Protein AF-A0A0D2NUT6-F1 (afdb_monomer_lite)

InterPro domains:
  IPR027417 P-loop containing nucleoside triphosphate hydrolase [G3DSA:3.40.50.300] (73-251)
  IPR027417 P-loop containing nucleoside triphosphate hydrolase [SSF52540] (68-244)
  IPR056884 Nephrocystin 3-like, N-terminal [PF24883] (89-237)

Organism: Hypholoma sublateritium (strain FD-334 SS-4) (NCBI:txid945553)

Structure (mmCIF, N/CA/C/O backbone):
data_AF-A0A0D2NUT6-F1
#
_entry.id   AF-A0A0D2NUT6-F1
#
loop_
_atom_site.group_PDB
_atom_site.id
_atom_site.type_symbol
_atom_site.label_atom_id
_atom_site.label_alt_id
_atom_site.label_comp_id
_atom_site.label_asym_id
_atom_site.label_entity_id
_atom_site.label_seq_id
_atom_site.pdbx_PDB_ins_code
_atom_site.Cartn_x
_atom_site.Cartn_y
_atom_site.Cartn_z
_atom_site.occupancy
_atom_site.B_iso_or_equiv
_atom_site.auth_seq_id
_atom_site.auth_comp_id
_atom_site.auth_asym_id
_atom_site.auth_atom_id
_atom_site.pdbx_PDB_model_num
ATOM 1 N N . MET A 1 1 ? 35.331 57.454 37.671 1.00 41.12 1 MET A N 1
ATOM 2 C CA . MET A 1 1 ? 34.189 58.258 38.162 1.00 41.12 1 MET A CA 1
ATOM 3 C C . MET A 1 1 ? 34.026 59.371 37.134 1.00 41.12 1 MET A C 1
ATOM 5 O O . MET A 1 1 ? 35.017 60.030 36.880 1.00 41.12 1 MET A O 1
ATOM 9 N N . THR A 1 2 ? 32.947 59.522 36.364 1.00 31.20 2 THR A N 1
ATOM 10 C CA . THR A 1 2 ? 31.541 59.622 36.781 1.00 31.20 2 THR A CA 1
ATOM 11 C C . THR A 1 2 ? 30.629 59.519 35.536 1.00 31.20 2 THR A C 1
ATOM 13 O O . THR A 1 2 ? 30.935 60.092 34.499 1.00 31.20 2 THR A O 1
ATOM 16 N N . THR A 1 3 ? 29.578 58.708 35.682 1.00 30.30 3 THR A N 1
ATOM 17 C CA . THR A 1 3 ? 28.243 58.602 35.038 1.00 30.30 3 THR A CA 1
ATOM 18 C C . THR A 1 3 ? 27.862 59.255 33.692 1.00 30.30 3 THR A C 1
ATOM 20 O O . THR A 1 3 ? 28.047 60.441 33.448 1.00 30.30 3 THR A O 1
ATOM 23 N N . ILE A 1 4 ? 27.127 58.432 32.927 1.00 33.81 4 ILE A N 1
ATOM 24 C CA . ILE A 1 4 ? 26.212 58.689 31.795 1.00 33.81 4 ILE A CA 1
ATOM 25 C C . ILE A 1 4 ? 25.047 59.625 32.188 1.00 33.81 4 ILE A C 1
ATOM 27 O O . ILE A 1 4 ? 24.610 59.584 33.340 1.00 33.81 4 ILE A O 1
ATOM 31 N N . PRO A 1 5 ? 24.419 60.305 31.208 1.00 35.66 5 PRO A N 1
ATOM 32 C CA . PRO A 1 5 ? 22.962 60.413 31.192 1.00 35.66 5 PRO A CA 1
ATOM 33 C C . PRO A 1 5 ? 22.323 59.919 29.880 1.00 35.66 5 PRO A C 1
ATOM 35 O O . PRO A 1 5 ? 22.802 60.160 28.774 1.00 35.66 5 PRO A O 1
ATOM 38 N N . PHE A 1 6 ? 21.206 59.214 30.058 1.00 28.30 6 PHE A N 1
ATOM 39 C CA . PHE A 1 6 ? 20.230 58.819 29.044 1.00 28.30 6 PHE A CA 1
ATOM 40 C C . PHE A 1 6 ? 19.445 60.044 28.551 1.00 28.30 6 PHE A C 1
ATOM 42 O O . PHE A 1 6 ? 19.046 60.882 29.359 1.00 28.30 6 PHE A O 1
ATOM 49 N N . SER A 1 7 ? 19.116 60.096 27.258 1.00 32.72 7 SER A N 1
ATOM 50 C CA . SER A 1 7 ? 17.954 60.855 26.782 1.00 32.72 7 SER A CA 1
ATOM 51 C C . SER A 1 7 ? 17.249 60.100 25.654 1.00 32.72 7 SER A C 1
ATOM 53 O O . SER A 1 7 ? 17.865 59.614 24.708 1.00 32.72 7 SER A O 1
ATOM 55 N N . SER A 1 8 ? 15.942 59.939 25.828 1.00 30.27 8 SER A N 1
ATOM 56 C CA . SER A 1 8 ? 14.991 59.302 24.924 1.00 30.27 8 SER A CA 1
ATOM 57 C C . SER A 1 8 ? 14.499 60.293 23.872 1.00 30.27 8 SER A C 1
ATOM 59 O O . SER A 1 8 ? 14.096 61.399 24.230 1.00 30.27 8 SER A O 1
ATOM 61 N N . SER A 1 9 ? 14.419 59.883 22.606 1.00 30.34 9 SER A N 1
ATOM 62 C CA . SER A 1 9 ? 13.612 60.595 21.609 1.00 30.34 9 SER A CA 1
ATOM 63 C C . SER A 1 9 ? 12.845 59.617 20.715 1.00 30.34 9 SER A C 1
ATOM 65 O O . SER A 1 9 ? 13.398 58.823 19.961 1.00 30.34 9 SER A O 1
ATOM 67 N N . THR A 1 10 ? 11.526 59.670 20.863 1.00 29.06 10 THR A N 1
ATOM 68 C CA . THR A 1 10 ? 10.497 59.134 19.970 1.00 29.06 10 THR A CA 1
ATOM 69 C C . THR A 1 10 ? 10.541 59.845 18.621 1.00 29.06 10 THR A C 1
ATOM 71 O O . THR A 1 10 ? 10.519 61.073 18.584 1.00 29.06 10 THR A O 1
ATOM 74 N N . SER A 1 11 ? 10.523 59.093 17.519 1.00 31.11 11 SER A N 1
ATOM 75 C CA . SER A 1 11 ? 10.265 59.632 16.178 1.00 31.11 11 SER A CA 1
ATOM 76 C C . SER A 1 11 ? 9.058 58.929 15.563 1.00 31.11 11 SER A C 1
ATOM 78 O O . SER A 1 11 ? 9.051 57.716 15.370 1.00 31.11 11 SER A O 1
ATOM 80 N N . GLN A 1 12 ? 8.020 59.726 15.314 1.00 29.25 12 GLN A N 1
ATOM 81 C CA . GLN A 1 12 ? 6.807 59.379 14.582 1.00 29.25 12 GLN A CA 1
ATOM 82 C C . GLN A 1 12 ? 7.152 59.138 13.103 1.00 29.25 12 GLN A C 1
ATOM 84 O O . GLN A 1 12 ? 7.823 59.968 12.493 1.00 29.25 12 GLN A O 1
ATOM 89 N N . MET A 1 13 ? 6.673 58.042 12.509 1.00 30.92 13 MET A N 1
ATOM 90 C CA . MET A 1 13 ? 6.704 57.856 11.054 1.00 30.92 13 MET A CA 1
ATOM 91 C C . MET A 1 13 ? 5.383 58.326 10.439 1.00 30.92 13 MET A C 1
ATOM 93 O O . MET A 1 13 ? 4.316 57.794 10.739 1.00 30.92 13 MET A O 1
ATOM 97 N N . GLN A 1 14 ? 5.477 59.336 9.574 1.00 29.80 14 GLN A N 1
ATOM 98 C CA . GLN A 1 14 ? 4.411 59.805 8.691 1.00 29.80 14 GLN A CA 1
ATOM 99 C C . GLN A 1 14 ? 4.140 58.773 7.585 1.00 29.80 14 GLN A C 1
ATOM 101 O O . GLN A 1 14 ? 5.057 58.351 6.883 1.00 29.80 14 GLN A O 1
ATOM 106 N N . HIS A 1 15 ? 2.870 58.409 7.396 1.00 30.16 15 HIS A N 1
ATOM 107 C CA . HIS A 1 15 ? 2.399 57.665 6.229 1.00 30.16 15 HIS A CA 1
ATOM 108 C C . HIS A 1 15 ? 2.238 58.615 5.034 1.00 30.16 15 HIS A C 1
ATOM 110 O O . HIS A 1 15 ? 1.296 59.405 4.985 1.00 30.16 15 HIS A O 1
ATOM 116 N N . THR A 1 16 ? 3.123 58.518 4.044 1.00 32.91 16 THR A N 1
ATOM 117 C CA . THR A 1 16 ? 2.885 59.038 2.692 1.00 32.91 16 THR A CA 1
ATOM 118 C C . THR A 1 16 ? 2.197 57.962 1.855 1.00 32.91 16 THR A C 1
ATOM 120 O O . THR A 1 16 ? 2.720 56.868 1.653 1.00 32.91 16 THR A O 1
ATOM 123 N N . GLY A 1 17 ? 0.978 58.265 1.405 1.00 32.41 17 GLY A N 1
ATOM 124 C CA . GLY A 1 17 ? 0.176 57.395 0.552 1.00 32.41 17 GLY A CA 1
ATOM 125 C C . GLY A 1 17 ? 0.771 57.269 -0.849 1.00 32.41 17 GLY A C 1
ATOM 126 O O . GLY A 1 17 ? 0.907 58.259 -1.563 1.00 32.41 17 GLY A O 1
ATOM 127 N N . GLY A 1 18 ? 1.088 56.036 -1.243 1.00 29.12 18 GLY A N 1
ATOM 128 C CA . GLY A 1 18 ? 1.339 55.645 -2.625 1.00 29.12 18 GLY A CA 1
ATOM 129 C C . GLY A 1 18 ? 0.238 54.695 -3.087 1.00 29.12 18 GLY A C 1
ATOM 130 O O . GLY A 1 18 ? -0.006 53.672 -2.452 1.00 29.12 18 GLY A O 1
ATOM 131 N N . VAL A 1 19 ? -0.445 55.040 -4.177 1.00 32.78 19 VAL A N 1
ATOM 132 C CA . VAL A 1 19 ? -1.431 54.174 -4.835 1.00 32.78 19 VAL A CA 1
ATOM 133 C C . VAL A 1 19 ? -0.669 53.159 -5.687 1.00 32.78 19 VAL A C 1
ATOM 135 O O . VAL A 1 19 ? -0.015 53.539 -6.656 1.00 32.78 19 VAL A O 1
ATOM 138 N N . PHE A 1 20 ? -0.737 51.875 -5.331 1.00 31.91 20 PHE A N 1
ATOM 139 C CA . PHE A 1 20 ? -0.175 50.790 -6.136 1.00 31.91 20 PHE A CA 1
ATOM 140 C C . PHE A 1 20 ? -1.267 50.240 -7.063 1.00 31.91 20 PHE A C 1
ATOM 142 O O . PHE A 1 20 ? -2.266 49.692 -6.600 1.00 31.91 20 PHE A O 1
ATOM 149 N N . GLN A 1 21 ? -1.103 50.421 -8.375 1.00 30.42 21 GLN A N 1
ATOM 150 C CA . GLN A 1 21 ? -1.972 49.801 -9.375 1.00 30.42 21 GLN A CA 1
ATOM 151 C C . GLN A 1 21 ? -1.651 48.306 -9.475 1.00 30.42 21 GLN A C 1
ATOM 153 O O . GLN A 1 21 ? -0.540 47.920 -9.831 1.00 30.42 21 GLN A O 1
ATOM 158 N N . VAL A 1 22 ? -2.638 47.465 -9.169 1.00 36.19 22 VAL A N 1
ATOM 159 C CA . VAL A 1 22 ? -2.571 46.010 -9.345 1.00 36.19 22 VAL A CA 1
ATOM 160 C C . VAL A 1 22 ? -3.034 45.684 -10.768 1.00 36.19 22 VAL A C 1
ATOM 162 O O . VAL A 1 22 ? -4.192 45.910 -11.114 1.00 36.19 22 VAL A O 1
ATOM 165 N N . GLY A 1 23 ? -2.116 45.193 -11.606 1.00 35.34 23 GLY A N 1
ATOM 166 C CA . GLY A 1 23 ? -2.442 44.583 -12.900 1.00 35.34 23 GLY A CA 1
ATOM 167 C C . GLY A 1 23 ? -3.228 43.273 -12.722 1.00 35.34 23 GLY A C 1
ATOM 168 O O . GLY A 1 23 ? -3.223 42.710 -11.628 1.00 35.34 23 GLY A O 1
ATOM 169 N N . PRO A 1 24 ? -3.919 42.775 -13.762 1.00 31.56 24 PRO A N 1
ATOM 170 C CA . PRO A 1 24 ? -4.878 41.685 -13.616 1.00 31.56 24 PRO A CA 1
ATOM 171 C C . PRO A 1 24 ? -4.171 40.393 -13.192 1.00 31.56 24 PRO A C 1
ATOM 173 O O . PRO A 1 24 ? -3.419 39.792 -13.960 1.00 31.56 24 PRO A O 1
ATOM 176 N N . SER A 1 25 ? -4.414 39.971 -11.952 1.00 34.62 25 SER A N 1
ATOM 177 C CA . SER A 1 25 ? -4.004 38.673 -11.437 1.00 34.62 25 SER A CA 1
ATOM 178 C C . SER A 1 25 ? -4.871 37.582 -12.061 1.00 34.62 25 SER A C 1
ATOM 180 O O . SER A 1 25 ? -6.099 37.647 -12.085 1.00 34.62 25 SER A O 1
ATOM 182 N N . SER A 1 26 ? -4.210 36.555 -12.583 1.00 37.09 26 SER A N 1
ATOM 183 C CA . SER A 1 26 ? -4.824 35.292 -12.970 1.00 37.09 26 SER A CA 1
ATOM 184 C C . SER A 1 26 ? -5.641 34.724 -11.805 1.00 37.09 26 SER A C 1
ATOM 186 O O . SER A 1 26 ? -5.084 34.467 -10.737 1.00 37.09 26 SER A O 1
ATOM 188 N N . ASN A 1 27 ? -6.939 34.501 -12.025 1.00 36.31 27 ASN A N 1
ATOM 189 C CA . ASN A 1 27 ? -7.820 33.768 -11.116 1.00 36.31 27 ASN A CA 1
ATOM 190 C C . ASN A 1 27 ? -7.282 32.344 -10.899 1.00 36.31 27 ASN A C 1
ATOM 192 O O . ASN A 1 27 ? -7.584 31.431 -11.666 1.00 36.31 27 ASN A O 1
ATOM 196 N N . GLN A 1 28 ? -6.503 32.146 -9.840 1.00 38.56 28 GLN A N 1
ATOM 197 C CA . GLN A 1 28 ? -6.410 30.852 -9.179 1.00 38.56 28 GLN A CA 1
ATOM 198 C C . GLN A 1 28 ? -7.257 30.922 -7.911 1.00 38.56 28 GLN A C 1
ATOM 200 O O . GLN A 1 28 ? -7.105 31.877 -7.144 1.00 38.56 28 GLN A O 1
ATOM 205 N N . PRO A 1 29 ? -8.165 29.962 -7.674 1.00 34.91 29 PRO A N 1
ATOM 206 C CA . PRO A 1 29 ? -8.926 29.945 -6.442 1.00 34.91 29 PRO A CA 1
ATOM 207 C C . PRO A 1 29 ? -7.958 29.646 -5.297 1.00 34.91 29 PRO A C 1
ATOM 209 O O . PRO A 1 29 ? -7.413 28.549 -5.186 1.00 34.91 29 PRO A O 1
ATOM 212 N N . VAL A 1 30 ? -7.725 30.646 -4.450 1.00 37.69 30 VAL A N 1
ATOM 213 C CA . VAL A 1 30 ? -7.095 30.453 -3.147 1.00 37.69 30 VAL A CA 1
ATOM 214 C C . VAL A 1 30 ? -8.085 29.629 -2.330 1.00 37.69 30 VAL A C 1
ATOM 216 O O . VAL A 1 30 ? -9.124 30.136 -1.912 1.00 37.69 30 VAL A O 1
ATOM 219 N N . HIS A 1 31 ? -7.817 28.333 -2.184 1.00 44.22 31 HIS A N 1
ATOM 220 C CA . HIS A 1 31 ? -8.669 27.444 -1.404 1.00 44.22 31 HIS A CA 1
ATOM 221 C C . HIS A 1 31 ? -8.545 27.853 0.068 1.00 44.22 31 HIS A C 1
ATOM 223 O O . HIS A 1 31 ? -7.521 27.627 0.707 1.00 44.22 31 HIS A O 1
ATOM 229 N N . ASN A 1 32 ? -9.563 28.540 0.577 1.00 36.22 32 ASN A N 1
ATOM 230 C CA . ASN A 1 32 ? -9.598 29.044 1.941 1.00 36.22 32 ASN A CA 1
ATOM 231 C C . ASN A 1 32 ? -9.834 27.854 2.888 1.00 36.22 32 ASN A C 1
ATOM 233 O O . ASN A 1 32 ? -10.871 27.200 2.818 1.00 36.22 32 ASN A O 1
ATOM 237 N N . CYS A 1 33 ? -8.862 27.530 3.741 1.00 44.16 33 CYS A N 1
ATOM 238 C CA . CYS A 1 33 ? -8.828 26.291 4.533 1.00 44.16 33 CYS A CA 1
ATOM 239 C C . CYS A 1 33 ? -9.706 26.308 5.805 1.00 44.16 33 CYS A C 1
ATOM 241 O O . CYS A 1 33 ? -9.428 25.552 6.732 1.00 44.16 33 CYS A O 1
ATOM 243 N N . TYR A 1 34 ? -10.715 27.179 5.895 1.00 43.50 34 TYR A N 1
ATOM 244 C CA . TYR A 1 34 ? -11.447 27.426 7.149 1.00 43.50 34 TYR A CA 1
ATOM 245 C C . TYR A 1 34 ? -12.868 26.856 7.205 1.00 43.50 34 TYR A C 1
ATOM 247 O O . TYR A 1 34 ? -13.453 26.827 8.285 1.00 43.50 34 TYR A O 1
ATOM 255 N N . ASP A 1 35 ? -13.383 26.308 6.105 1.00 43.06 35 ASP A N 1
ATOM 256 C CA . ASP A 1 35 ? -14.633 25.549 6.119 1.00 43.06 35 ASP A CA 1
ATOM 257 C C . ASP A 1 35 ? -14.310 24.059 6.254 1.00 43.06 35 ASP A C 1
ATOM 259 O O . ASP A 1 35 ? -14.278 23.309 5.277 1.00 43.06 35 ASP A O 1
ATOM 263 N N . ALA A 1 36 ? -14.013 23.621 7.481 1.00 50.44 36 ALA A N 1
ATOM 264 C CA . ALA A 1 36 ? -14.010 22.198 7.796 1.00 50.44 36 ALA A CA 1
ATOM 265 C C . ALA A 1 36 ? -15.446 21.683 7.616 1.00 50.44 36 ALA A C 1
ATOM 267 O O . ALA A 1 36 ? -16.299 21.860 8.490 1.00 50.44 36 ALA A O 1
ATOM 268 N N . ASP A 1 37 ? -15.728 21.115 6.442 1.00 54.34 37 ASP A N 1
ATOM 269 C CA . ASP A 1 37 ? -16.993 20.449 6.155 1.00 54.34 37 ASP A CA 1
ATOM 270 C C . ASP A 1 37 ? -17.267 19.445 7.289 1.00 54.34 37 ASP A C 1
ATOM 272 O O . ASP A 1 37 ? -16.403 18.640 7.644 1.00 54.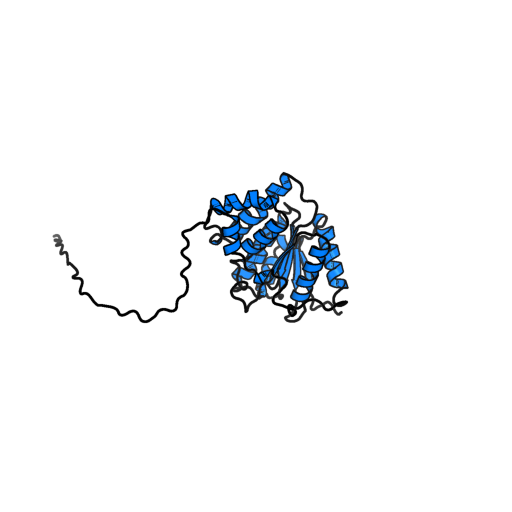34 37 ASP A O 1
ATOM 276 N N . LYS A 1 38 ? -18.454 19.513 7.908 1.00 60.84 38 LYS A N 1
ATOM 277 C CA . LYS A 1 38 ? -18.822 18.626 9.034 1.00 60.84 38 LYS A CA 1
ATOM 278 C C . LYS A 1 38 ? -18.904 17.157 8.605 1.00 60.84 38 LYS A C 1
ATOM 280 O O . LYS A 1 38 ? -19.061 16.270 9.441 1.00 60.84 38 LYS A O 1
ATOM 285 N N . ASP A 1 39 ? -18.813 16.899 7.309 1.00 81.06 39 ASP A N 1
ATOM 286 C CA . ASP A 1 39 ? -18.749 15.586 6.700 1.00 81.06 39 ASP A CA 1
ATOM 287 C C . ASP A 1 39 ? -17.283 15.140 6.544 1.00 81.06 39 ASP A C 1
ATOM 289 O O . ASP A 1 39 ? -16.570 15.550 5.622 1.00 81.06 39 ASP A O 1
ATOM 293 N N . GLY A 1 40 ? -16.824 14.282 7.463 1.00 82.06 40 GLY A N 1
ATOM 294 C CA . GLY A 1 40 ? -15.465 13.741 7.433 1.00 82.06 40 GLY A CA 1
ATOM 295 C C . GLY A 1 40 ? -15.154 13.028 6.114 1.00 82.06 40 GLY A C 1
ATOM 296 O O . GLY A 1 40 ? -14.047 13.158 5.588 1.00 82.06 40 GLY A O 1
ATOM 297 N N . PHE A 1 41 ? -16.129 12.337 5.521 1.00 85.25 41 PHE A N 1
ATOM 298 C CA . PHE A 1 41 ? -15.931 11.633 4.260 1.00 85.25 41 PHE A CA 1
ATOM 299 C C . PHE A 1 41 ? -15.682 12.601 3.095 1.00 85.25 41 PHE A C 1
ATOM 301 O O . PHE A 1 41 ? -14.806 12.351 2.265 1.00 85.25 41 PHE A O 1
ATOM 308 N N . LYS A 1 42 ? -16.368 13.749 3.052 1.00 87.62 42 LYS A N 1
ATOM 309 C CA . LYS A 1 42 ? -16.056 14.806 2.071 1.00 87.62 42 LYS A CA 1
ATOM 310 C C . LYS A 1 42 ? -14.681 15.422 2.299 1.00 87.62 42 LYS A C 1
ATOM 312 O O . LYS A 1 42 ? -13.955 15.662 1.333 1.00 87.62 42 LYS A O 1
ATOM 317 N N . HIS A 1 43 ? -14.292 15.623 3.557 1.00 89.38 43 HIS A N 1
ATOM 318 C CA . HIS A 1 43 ? -12.950 16.100 3.889 1.00 89.38 43 HIS A CA 1
ATOM 319 C C . HIS A 1 43 ? -11.860 15.137 3.378 1.00 89.38 43 HIS A C 1
ATOM 321 O O . HIS A 1 43 ? -10.867 15.577 2.791 1.00 89.38 43 HIS A O 1
ATOM 327 N N . LEU A 1 44 ? -12.079 13.822 3.504 1.00 93.38 44 LEU A N 1
ATOM 328 C CA . LEU A 1 44 ? -11.225 12.798 2.896 1.00 93.38 44 LEU A CA 1
ATOM 329 C C . LEU A 1 44 ? -11.174 12.937 1.372 1.00 93.38 44 LEU A C 1
ATOM 331 O O . LEU A 1 44 ? -10.088 12.965 0.799 1.00 93.38 44 LEU A O 1
ATOM 335 N N . GLN A 1 45 ? -12.338 13.043 0.718 1.00 92.75 45 GLN A N 1
ATOM 336 C CA . GLN A 1 45 ? -12.448 13.132 -0.743 1.00 92.75 45 GLN A 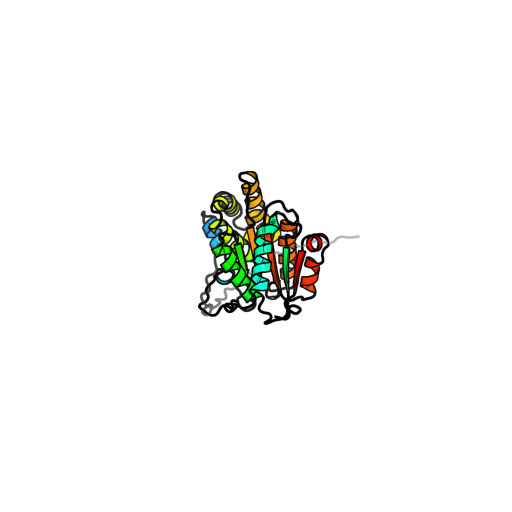CA 1
ATOM 337 C C . GLN A 1 45 ? -11.666 14.310 -1.333 1.00 92.75 45 GLN A C 1
ATOM 339 O O . GLN A 1 45 ? -11.085 14.155 -2.405 1.00 92.75 45 GLN A O 1
ATOM 344 N N . ALA A 1 46 ? -11.592 15.443 -0.630 1.00 93.94 46 ALA A N 1
ATOM 345 C CA . ALA A 1 46 ? -10.824 16.612 -1.064 1.00 93.94 46 ALA A CA 1
ATOM 346 C C . ALA A 1 46 ? -9.305 16.356 -1.174 1.00 93.94 46 ALA A C 1
ATOM 348 O O . ALA A 1 46 ? -8.612 17.081 -1.884 1.00 93.94 46 ALA A O 1
ATOM 349 N N . HIS A 1 47 ? -8.791 15.318 -0.506 1.00 95.69 47 HIS A N 1
ATOM 350 C CA . HIS A 1 47 ? -7.367 14.959 -0.478 1.00 95.69 47 HIS A CA 1
ATOM 351 C C . HIS A 1 47 ? -7.039 13.699 -1.295 1.00 95.69 47 HIS A C 1
ATOM 353 O O . HIS A 1 47 ? -5.879 13.289 -1.380 1.00 95.69 47 HIS A O 1
ATOM 359 N N . VAL A 1 48 ? -8.046 13.062 -1.897 1.00 96.00 48 VAL A N 1
ATOM 360 C CA . VAL A 1 48 ? -7.860 11.890 -2.759 1.00 96.00 48 VAL A CA 1
ATOM 361 C C . VAL A 1 48 ? -7.240 12.318 -4.091 1.00 96.00 48 VAL A C 1
ATOM 363 O O . VAL A 1 48 ? -7.610 13.347 -4.647 1.00 96.00 48 VAL A O 1
ATOM 366 N N . ALA A 1 49 ? -6.354 11.487 -4.646 1.00 95.19 49 ALA A N 1
ATOM 367 C CA . ALA A 1 49 ? -5.882 11.593 -6.025 1.00 95.19 49 ALA A CA 1
ATOM 368 C C . ALA A 1 49 ? -6.578 10.529 -6.895 1.00 95.19 49 ALA A C 1
ATOM 370 O O . ALA A 1 49 ? -6.143 9.374 -6.912 1.00 95.19 49 ALA A O 1
ATOM 371 N N . PRO A 1 50 ? -7.664 10.862 -7.625 1.00 91.75 50 PRO A N 1
ATOM 372 C CA . PRO A 1 50 ? -8.391 9.885 -8.435 1.00 91.75 50 PRO A CA 1
ATOM 373 C C . PRO A 1 50 ? -7.521 9.220 -9.503 1.00 91.75 50 PRO A C 1
ATOM 375 O O . PRO A 1 50 ? -7.617 8.011 -9.703 1.00 91.75 50 PRO A O 1
ATOM 378 N N . THR A 1 51 ? -6.625 9.973 -10.146 1.00 89.88 51 THR A N 1
ATOM 379 C CA . THR A 1 51 ? -5.710 9.462 -11.182 1.00 89.88 51 THR A CA 1
ATOM 380 C C . THR A 1 51 ? -4.730 8.416 -10.643 1.00 89.88 51 THR A C 1
ATOM 382 O O . THR A 1 51 ? -4.333 7.520 -11.385 1.00 89.88 51 THR A O 1
ATOM 385 N N . ALA A 1 52 ? -4.422 8.448 -9.341 1.00 89.56 52 ALA A N 1
ATOM 386 C CA . ALA A 1 52 ? -3.507 7.515 -8.687 1.00 89.56 52 ALA A CA 1
ATOM 387 C C . ALA A 1 52 ? -4.092 6.112 -8.463 1.00 89.56 52 ALA A C 1
ATOM 389 O O . ALA A 1 52 ? -3.359 5.201 -8.092 1.00 89.56 52 ALA A O 1
ATOM 390 N N . TYR A 1 53 ? -5.399 5.897 -8.639 1.00 85.62 53 TYR A N 1
ATOM 391 C CA . TYR A 1 53 ? -5.998 4.561 -8.501 1.00 85.62 53 TYR A CA 1
ATOM 392 C C . TYR A 1 53 ? -7.089 4.253 -9.522 1.00 85.62 53 TYR A C 1
ATOM 394 O O . TYR A 1 53 ? -7.516 3.096 -9.607 1.00 85.62 53 TYR A O 1
ATOM 402 N N . ALA A 1 54 ? -7.537 5.240 -10.302 1.00 77.06 54 ALA A N 1
ATOM 403 C CA . ALA A 1 54 ? -8.483 5.029 -11.380 1.00 77.06 54 ALA A CA 1
ATOM 404 C C . ALA A 1 54 ? -7.942 3.981 -12.358 1.00 77.06 54 ALA A C 1
ATOM 406 O O . ALA A 1 54 ? -6.796 4.015 -12.803 1.00 77.06 54 ALA A O 1
ATOM 407 N N . SER A 1 55 ? -8.810 3.044 -12.726 1.00 57.44 55 SER A N 1
ATOM 408 C CA . SER A 1 55 ? -8.555 2.090 -13.803 1.00 57.44 55 SER A CA 1
ATOM 409 C C . SER A 1 55 ? -8.594 2.746 -15.191 1.00 57.44 55 SER A C 1
ATOM 411 O O . SER A 1 55 ? -8.309 2.071 -16.177 1.00 57.44 55 SER A O 1
ATOM 413 N N . GLN A 1 56 ? -8.972 4.029 -15.276 1.00 48.62 56 GLN A N 1
ATOM 414 C CA . GLN A 1 56 ? -9.314 4.725 -16.513 1.00 48.62 56 GLN A CA 1
ATOM 415 C C . GLN A 1 56 ? -8.865 6.195 -16.487 1.00 48.62 56 GLN A C 1
ATOM 417 O O . GLN A 1 56 ? -9.593 7.082 -16.061 1.00 48.62 56 GLN A O 1
ATOM 422 N N . GLN A 1 57 ? -7.675 6.457 -17.012 1.00 42.72 57 GLN A N 1
ATOM 423 C CA . GLN A 1 57 ? -7.577 7.401 -18.125 1.00 42.72 57 GLN A CA 1
ATOM 424 C C . GLN A 1 57 ? -7.520 6.486 -19.363 1.00 42.72 57 GLN A C 1
ATOM 426 O O . GLN A 1 57 ? -6.785 5.499 -19.347 1.00 42.72 57 GLN A O 1
ATOM 431 N N . GLY A 1 58 ? -8.453 6.679 -20.298 1.00 39.91 58 GLY A N 1
ATOM 432 C CA . GLY A 1 58 ? -9.044 5.642 -21.159 1.00 39.91 58 GLY A CA 1
ATOM 433 C C . GLY A 1 58 ? -8.082 4.702 -21.888 1.00 39.91 58 GLY A C 1
ATOM 434 O O . GLY A 1 58 ? -7.050 5.146 -22.352 1.00 39.91 58 GLY A O 1
ATOM 435 N N . GLY A 1 59 ? -8.459 3.420 -22.002 1.00 45.09 59 GLY A N 1
ATOM 436 C CA . GLY A 1 59 ? -7.952 2.435 -22.982 1.00 45.09 59 GLY A CA 1
ATOM 437 C C . GLY A 1 59 ? -6.462 2.045 -22.963 1.00 45.09 59 GLY A C 1
ATOM 438 O O . GLY A 1 59 ? -6.151 0.907 -23.301 1.00 45.09 59 GLY A O 1
ATOM 439 N N . ASP A 1 60 ? -5.574 2.927 -22.507 1.00 50.34 60 ASP A N 1
ATOM 440 C CA . ASP A 1 60 ? -4.145 2.941 -22.834 1.00 50.34 60 ASP A CA 1
ATOM 441 C C . ASP A 1 60 ? -3.239 2.746 -21.609 1.00 50.34 60 ASP A C 1
ATOM 443 O O . ASP A 1 60 ? -2.021 2.620 -21.743 1.00 50.34 60 ASP A O 1
ATOM 447 N N . ALA A 1 61 ? -3.799 2.697 -20.393 1.00 62.22 61 ALA A N 1
ATOM 448 C CA . ALA A 1 61 ? -3.008 2.371 -19.210 1.00 62.22 61 ALA A CA 1
ATOM 449 C C . ALA A 1 61 ? -2.467 0.936 -19.349 1.00 62.22 61 ALA A C 1
ATOM 451 O O . ALA A 1 61 ? -3.259 -0.005 -19.473 1.00 62.22 61 ALA A O 1
ATOM 452 N N . PRO A 1 62 ? -1.137 0.733 -19.315 1.00 71.44 62 PRO A N 1
ATOM 453 C CA . PRO A 1 62 ? -0.548 -0.535 -19.705 1.00 71.44 62 PRO A CA 1
ATOM 454 C C . PRO A 1 62 ? -1.009 -1.627 -18.744 1.00 71.44 62 PRO A C 1
ATOM 456 O O . PRO A 1 62 ? -0.820 -1.523 -17.530 1.00 71.44 62 PRO A O 1
ATOM 459 N N . LYS A 1 63 ? -1.612 -2.674 -19.301 1.00 74.00 63 LYS A N 1
ATOM 460 C CA . LYS A 1 63 ? -1.896 -3.951 -18.640 1.00 74.00 63 LYS A CA 1
ATOM 461 C C . LYS A 1 63 ? -1.089 -5.040 -19.327 1.00 74.00 63 LYS A C 1
ATOM 463 O O . LYS A 1 63 ? -0.609 -4.853 -20.445 1.00 74.00 63 LYS A O 1
ATOM 468 N N . CYS A 1 64 ? -0.919 -6.179 -18.661 1.00 75.69 64 CYS A N 1
ATOM 469 C CA . CYS A 1 64 ? -0.353 -7.332 -19.342 1.00 75.69 64 CYS A CA 1
ATOM 470 C C . CYS A 1 64 ? -1.282 -7.698 -20.503 1.00 75.69 64 CYS A C 1
ATOM 472 O O . CYS A 1 64 ? -2.496 -7.801 -20.318 1.00 75.69 64 CYS A O 1
ATOM 474 N N . HIS A 1 65 ? -0.717 -7.896 -21.695 1.00 72.38 65 HIS A N 1
ATOM 475 C CA . HIS A 1 65 ? -1.488 -8.458 -22.797 1.00 72.38 65 HIS A CA 1
ATOM 476 C C . HIS A 1 65 ? -2.053 -9.821 -22.375 1.00 72.38 65 HIS A C 1
ATOM 478 O O . HIS A 1 65 ? -1.392 -10.536 -21.604 1.00 72.38 65 HIS A O 1
ATOM 484 N N . PRO A 1 66 ? -3.241 -10.209 -22.872 1.00 74.19 66 PRO A N 1
ATOM 485 C CA . PRO A 1 66 ? -3.790 -11.531 -22.611 1.00 74.19 66 PRO A CA 1
ATOM 486 C C . PRO A 1 66 ? -2.736 -12.617 -22.847 1.00 74.19 66 PRO A C 1
ATOM 488 O O . PRO A 1 66 ? -1.972 -12.553 -23.808 1.00 74.19 66 PRO A O 1
ATOM 491 N N . ASN A 1 67 ? -2.675 -13.597 -21.948 1.00 70.69 67 ASN A N 1
ATOM 492 C CA . ASN A 1 67 ? -1.726 -14.716 -21.987 1.00 70.69 67 ASN A CA 1
ATOM 493 C C . ASN A 1 67 ? -0.239 -14.356 -21.797 1.00 70.69 67 ASN A C 1
ATOM 495 O O . ASN A 1 67 ? 0.605 -15.247 -21.846 1.00 70.69 67 ASN A O 1
ATOM 499 N N . THR A 1 68 ? 0.105 -13.100 -21.498 1.00 75.56 68 THR A N 1
ATOM 500 C CA . THR A 1 68 ? 1.472 -12.714 -21.109 1.00 75.56 68 THR A CA 1
ATOM 501 C C . THR A 1 68 ? 1.614 -12.646 -19.592 1.00 75.56 68 THR A C 1
ATOM 503 O O . THR A 1 68 ? 0.655 -12.335 -18.886 1.00 75.56 68 THR A O 1
ATOM 506 N N . ARG A 1 69 ? 2.813 -12.950 -19.068 1.00 82.25 69 ARG A N 1
ATOM 507 C CA . ARG A 1 69 ? 3.142 -12.871 -17.625 1.00 82.25 69 ARG A CA 1
ATOM 508 C C . ARG A 1 69 ? 2.173 -13.647 -16.708 1.00 82.25 69 ARG A C 1
ATOM 510 O O . ARG A 1 69 ? 2.136 -13.404 -15.504 1.00 82.25 69 ARG A O 1
ATOM 517 N N . THR A 1 70 ? 1.438 -14.619 -17.252 1.00 85.38 70 THR A N 1
ATOM 518 C CA . THR A 1 70 ? 0.429 -15.422 -16.541 1.00 85.38 70 THR A CA 1
ATOM 519 C C . THR A 1 70 ? 1.029 -16.208 -15.386 1.00 85.38 70 THR A C 1
ATOM 521 O O . THR A 1 70 ? 0.436 -16.257 -14.315 1.00 85.38 70 THR A O 1
ATOM 524 N N . VAL A 1 71 ? 2.232 -16.760 -15.567 1.00 87.50 71 VAL A N 1
ATOM 525 C CA . VAL A 1 71 ? 2.967 -17.482 -14.517 1.00 87.50 71 VAL A CA 1
ATOM 526 C C . VAL A 1 71 ? 3.263 -16.570 -13.326 1.00 87.50 71 VAL A C 1
ATOM 528 O O . VAL A 1 71 ? 3.025 -16.956 -12.184 1.00 87.50 71 VAL A O 1
ATOM 531 N N . ILE A 1 72 ? 3.723 -15.342 -13.586 1.00 91.38 72 ILE A N 1
ATOM 532 C CA . ILE A 1 72 ? 4.023 -14.363 -12.534 1.00 91.38 72 ILE A CA 1
ATOM 533 C C . ILE A 1 72 ? 2.736 -13.925 -11.835 1.00 91.38 72 ILE A C 1
ATOM 535 O O . ILE A 1 72 ? 2.669 -13.964 -10.611 1.00 91.38 72 ILE A O 1
ATOM 539 N N . LEU A 1 73 ? 1.698 -13.566 -12.596 1.00 93.69 73 LEU A N 1
ATOM 540 C CA . LEU A 1 73 ? 0.409 -13.158 -12.032 1.00 93.69 73 LEU A CA 1
ATOM 541 C C . LEU A 1 73 ? -0.219 -14.267 -11.184 1.00 93.69 73 LEU A C 1
ATOM 543 O O . LEU A 1 73 ? -0.720 -13.989 -10.098 1.00 93.69 73 LEU A O 1
ATOM 547 N N . LYS A 1 74 ? -0.133 -15.523 -11.634 1.00 92.44 74 LYS A N 1
ATOM 548 C CA . LYS A 1 74 ? -0.570 -16.681 -10.853 1.00 92.44 74 LYS A CA 1
ATOM 549 C C . LYS A 1 74 ? 0.237 -16.806 -9.562 1.00 92.44 74 LYS A C 1
ATOM 551 O O . LYS A 1 74 ? -0.357 -16.847 -8.497 1.00 92.44 74 LYS A O 1
ATOM 556 N N . ALA A 1 75 ? 1.569 -16.773 -9.630 1.00 91.94 75 ALA A N 1
ATOM 557 C CA . ALA A 1 75 ? 2.425 -16.874 -8.446 1.00 91.94 75 ALA A CA 1
ATOM 558 C C . ALA A 1 75 ? 2.202 -15.734 -7.431 1.00 91.94 75 ALA A C 1
ATOM 560 O O . ALA A 1 75 ? 2.389 -15.927 -6.227 1.00 91.94 75 ALA A O 1
ATOM 561 N N . MET A 1 76 ? 1.828 -14.544 -7.909 1.00 94.50 76 MET A N 1
ATOM 562 C CA . MET A 1 76 ? 1.444 -13.415 -7.063 1.00 94.50 76 MET A CA 1
ATOM 563 C C . MET A 1 76 ? 0.064 -13.615 -6.438 1.00 94.50 76 MET A C 1
ATOM 565 O O . MET A 1 76 ? -0.084 -13.369 -5.247 1.00 94.50 76 MET A O 1
ATOM 569 N N . MET A 1 77 ? -0.927 -14.088 -7.196 1.00 94.50 77 MET A N 1
ATOM 570 C CA . MET A 1 77 ? -2.250 -14.401 -6.648 1.00 94.50 77 MET A CA 1
ATOM 571 C C . MET A 1 77 ? -2.193 -15.537 -5.629 1.00 94.50 77 MET A C 1
ATOM 573 O O . MET A 1 77 ? -2.759 -15.403 -4.549 1.00 94.50 77 MET A O 1
ATOM 577 N N . ASP A 1 78 ? -1.453 -16.607 -5.924 1.00 92.06 78 ASP A N 1
ATOM 578 C CA . ASP A 1 78 ? -1.224 -17.712 -4.992 1.00 92.06 78 ASP A CA 1
ATOM 579 C C . ASP A 1 78 ? -0.608 -17.183 -3.687 1.00 92.06 78 ASP A C 1
ATOM 581 O O . ASP A 1 78 ? -1.029 -17.571 -2.602 1.00 92.06 78 ASP A O 1
ATOM 585 N N . TRP A 1 79 ? 0.329 -16.229 -3.778 1.00 92.94 79 TRP A N 1
ATOM 586 C CA . TRP A 1 79 ? 0.887 -15.548 -2.609 1.00 92.94 79 TRP A CA 1
ATOM 587 C C . TRP A 1 79 ? -0.150 -14.722 -1.852 1.00 92.94 79 TRP A C 1
ATOM 589 O O . TRP A 1 79 ? -0.261 -14.896 -0.646 1.00 92.94 79 TRP A O 1
ATOM 599 N N . VAL A 1 80 ? -0.937 -13.881 -2.531 1.00 93.19 80 VAL A N 1
ATOM 600 C CA . VAL A 1 80 ? -2.003 -13.080 -1.899 1.00 93.19 80 VAL A CA 1
ATOM 601 C C . VAL A 1 80 ? -2.967 -13.966 -1.103 1.00 93.19 80 VAL A C 1
ATOM 603 O O . VAL A 1 80 ? -3.358 -13.600 0.003 1.00 93.19 80 VAL A O 1
ATOM 606 N N . LEU A 1 81 ? -3.323 -15.137 -1.639 1.00 88.75 81 LEU A N 1
ATOM 607 C CA . LEU A 1 81 ? -4.283 -16.056 -1.023 1.00 88.75 81 LEU A CA 1
ATOM 608 C C . LEU A 1 81 ? -3.750 -16.765 0.230 1.00 88.75 81 LEU A C 1
ATOM 610 O O . LEU A 1 81 ? -4.546 -17.112 1.098 1.00 88.75 81 LEU A O 1
ATOM 614 N N . VAL A 1 82 ? -2.434 -16.974 0.344 1.00 84.38 82 VAL A N 1
ATOM 615 C CA . VAL A 1 82 ? -1.820 -17.688 1.484 1.00 84.38 82 VAL A CA 1
ATOM 616 C C . VAL A 1 82 ? -1.004 -16.787 2.411 1.00 84.38 82 VAL A C 1
ATOM 618 O O . VAL A 1 82 ? -0.526 -17.248 3.446 1.00 84.38 82 VAL A O 1
ATOM 621 N N . ALA A 1 83 ? -0.810 -15.509 2.070 1.00 68.38 83 ALA A N 1
ATOM 622 C CA . ALA A 1 83 ? 0.121 -14.638 2.787 1.00 68.38 83 ALA A CA 1
ATOM 623 C C . ALA A 1 83 ? -0.268 -14.401 4.255 1.00 68.38 83 ALA A C 1
ATOM 625 O O . ALA A 1 83 ? 0.616 -14.253 5.094 1.00 68.38 83 ALA A O 1
ATOM 626 N N . THR A 1 84 ? -1.557 -14.456 4.602 1.00 63.91 84 THR A N 1
ATOM 627 C CA . THR A 1 84 ? -2.026 -14.337 5.998 1.00 63.91 84 THR A CA 1
ATOM 628 C C . THR A 1 84 ? -1.680 -15.552 6.860 1.00 63.91 84 THR A C 1
ATOM 630 O O . THR A 1 84 ? -1.716 -15.463 8.083 1.00 63.91 84 THR A O 1
ATOM 633 N N . MET A 1 85 ? -1.287 -16.665 6.237 1.00 69.88 85 MET A N 1
ATOM 634 C CA . MET A 1 85 ? -0.775 -17.872 6.891 1.00 69.88 85 MET A CA 1
ATOM 635 C C . MET A 1 85 ? 0.757 -17.977 6.795 1.00 69.88 85 MET A C 1
ATOM 637 O O . MET A 1 85 ? 1.357 -18.913 7.322 1.00 69.88 85 MET A O 1
ATOM 641 N N . GLY A 1 86 ? 1.396 -17.048 6.080 1.00 66.56 86 GLY A N 1
ATOM 642 C CA . GLY A 1 86 ? 2.805 -17.099 5.720 1.00 66.56 86 GLY A CA 1
ATOM 643 C C . GLY A 1 86 ? 3.712 -16.210 6.574 1.00 66.56 86 GLY A C 1
ATOM 644 O O . GLY A 1 86 ? 3.293 -15.355 7.356 1.00 66.56 86 GLY A O 1
ATOM 645 N N . LEU A 1 87 ? 5.020 -16.385 6.371 1.00 77.12 87 LEU A N 1
ATOM 646 C CA . LEU A 1 87 ? 6.052 -15.534 6.974 1.00 77.12 87 LEU A CA 1
ATOM 647 C C . LEU A 1 87 ? 6.293 -14.238 6.182 1.00 77.12 87 LEU A C 1
ATOM 649 O O . LEU A 1 87 ? 6.864 -13.297 6.729 1.00 77.12 87 LEU A O 1
ATOM 653 N N . GLN A 1 88 ? 5.835 -14.173 4.926 1.00 88.50 88 GLN A N 1
ATOM 654 C CA . GLN A 1 88 ? 6.074 -13.069 3.994 1.00 88.50 88 GLN A CA 1
ATOM 655 C C . GLN A 1 88 ? 4.850 -12.160 3.875 1.00 88.50 88 GLN A C 1
ATOM 657 O O . GLN A 1 88 ? 3.801 -12.592 3.405 1.00 88.50 88 GLN A O 1
ATOM 662 N N . TRP A 1 89 ? 5.018 -10.894 4.247 1.00 95.62 89 TRP A N 1
ATOM 663 C CA . TRP A 1 89 ? 3.951 -9.886 4.320 1.00 95.62 89 TRP A CA 1
ATOM 664 C C . TRP A 1 89 ? 4.179 -8.718 3.355 1.00 95.62 89 TRP A C 1
ATOM 666 O O . TRP A 1 89 ? 3.290 -7.896 3.127 1.00 95.62 89 TRP A O 1
ATOM 676 N N . ILE A 1 90 ? 5.379 -8.652 2.778 1.00 97.25 90 ILE A N 1
ATOM 677 C CA . ILE A 1 90 ? 5.807 -7.612 1.852 1.00 97.25 90 ILE A CA 1
ATOM 678 C C . ILE A 1 90 ? 6.305 -8.292 0.582 1.00 97.25 90 ILE A C 1
ATOM 680 O O . ILE A 1 90 ? 7.130 -9.200 0.647 1.00 97.25 90 ILE A O 1
ATOM 684 N N . LEU A 1 91 ? 5.831 -7.846 -0.576 1.00 97.31 91 LEU A N 1
ATOM 685 C CA . LEU A 1 91 ? 6.352 -8.233 -1.882 1.00 97.31 91 LEU A CA 1
ATOM 686 C C . LEU A 1 91 ? 6.944 -7.001 -2.561 1.00 97.31 91 LEU A C 1
ATOM 688 O O . LEU A 1 91 ? 6.261 -5.994 -2.713 1.00 97.31 91 LEU A O 1
ATOM 692 N N . TRP A 1 92 ? 8.191 -7.083 -3.010 1.00 98.00 92 TRP A N 1
ATOM 693 C CA . TRP A 1 92 ? 8.810 -6.031 -3.811 1.00 98.00 92 TRP A CA 1
ATOM 694 C C . TRP A 1 92 ? 9.082 -6.519 -5.229 1.00 98.00 92 TRP A C 1
ATOM 696 O O . TRP A 1 92 ? 9.937 -7.379 -5.451 1.00 98.00 92 TRP A O 1
ATOM 706 N N . ILE A 1 93 ? 8.346 -5.957 -6.185 1.00 97.38 93 ILE A N 1
ATOM 707 C CA . ILE A 1 93 ? 8.567 -6.138 -7.617 1.00 97.38 93 ILE A CA 1
ATOM 708 C C . ILE A 1 93 ? 9.601 -5.106 -8.055 1.00 97.38 93 ILE A C 1
ATOM 710 O O . ILE A 1 93 ? 9.342 -3.903 -7.991 1.00 97.38 93 ILE A O 1
ATOM 714 N N . ASN A 1 94 ? 10.760 -5.556 -8.524 1.00 96.00 94 ASN A N 1
ATOM 715 C CA . ASN A 1 94 ? 11.789 -4.640 -8.999 1.00 96.00 94 ASN A CA 1
ATOM 716 C C . ASN A 1 94 ? 12.255 -4.970 -10.412 1.00 96.00 94 ASN A C 1
ATOM 718 O O . ASN A 1 94 ? 12.102 -6.085 -10.901 1.00 96.00 94 ASN A O 1
ATOM 722 N N . GLY A 1 95 ? 12.742 -3.952 -11.108 1.00 94.19 95 GLY A N 1
ATOM 723 C CA . GLY A 1 95 ? 13.266 -4.103 -12.458 1.00 94.19 95 GLY A CA 1
ATOM 724 C C . GLY A 1 95 ? 13.439 -2.772 -13.171 1.00 94.19 95 GLY A C 1
ATOM 725 O O . GLY A 1 95 ? 12.984 -1.728 -12.682 1.00 94.19 95 GLY A O 1
ATOM 726 N N . ALA A 1 96 ? 14.052 -2.806 -14.345 1.00 92.69 96 ALA A N 1
ATOM 727 C CA . ALA A 1 96 ? 14.328 -1.628 -15.156 1.00 92.69 96 ALA A CA 1
ATOM 728 C C . ALA A 1 96 ? 13.052 -0.904 -15.641 1.00 92.69 96 ALA A C 1
ATOM 730 O O . ALA A 1 96 ? 11.916 -1.394 -15.538 1.00 92.69 96 ALA A O 1
ATOM 731 N N . ALA A 1 97 ? 13.226 0.309 -16.175 1.00 89.06 97 ALA A N 1
ATOM 732 C CA . ALA A 1 97 ? 12.166 0.995 -16.911 1.00 89.06 97 ALA A CA 1
ATOM 733 C C . ALA A 1 97 ? 11.699 0.121 -18.089 1.00 89.06 97 ALA A C 1
ATOM 735 O O . ALA A 1 97 ? 12.510 -0.531 -18.738 1.00 89.06 97 ALA A O 1
ATOM 736 N N . GLY A 1 98 ? 10.390 0.068 -18.342 1.00 86.44 98 GLY A N 1
ATOM 737 C CA . GLY A 1 98 ? 9.835 -0.784 -19.401 1.00 86.44 98 GLY A CA 1
ATOM 738 C C . GLY A 1 98 ? 9.726 -2.280 -19.065 1.00 86.44 98 GLY A C 1
ATOM 739 O O . GLY A 1 98 ? 9.116 -3.011 -19.835 1.00 86.44 98 GLY A O 1
ATOM 740 N N . ALA A 1 99 ? 10.187 -2.750 -17.895 1.00 90.19 99 ALA A N 1
ATOM 741 C CA . ALA A 1 99 ? 10.081 -4.166 -17.494 1.00 90.19 99 ALA A CA 1
ATOM 742 C C . ALA A 1 99 ? 8.633 -4.676 -17.278 1.00 90.19 99 ALA A C 1
ATOM 744 O O . ALA A 1 99 ? 8.414 -5.856 -17.007 1.00 90.19 99 ALA A O 1
ATOM 745 N N . GLY A 1 100 ? 7.629 -3.796 -17.383 1.00 91.00 100 GLY A N 1
ATOM 746 C CA . GLY A 1 100 ? 6.212 -4.152 -17.265 1.00 91.00 100 GLY A CA 1
ATOM 747 C C . GLY A 1 100 ? 5.676 -4.223 -15.831 1.00 91.00 100 GLY A C 1
ATOM 748 O O . GLY A 1 100 ? 4.599 -4.775 -15.624 1.00 91.00 100 GLY A O 1
ATOM 749 N N . LYS A 1 101 ? 6.381 -3.654 -14.841 1.00 94.19 101 LYS A N 1
ATOM 750 C CA . LYS A 1 101 ? 5.963 -3.674 -13.425 1.00 94.19 101 LYS A CA 1
ATOM 751 C C . LYS A 1 101 ? 4.552 -3.113 -13.210 1.00 94.19 101 LYS A C 1
ATOM 753 O O . LYS A 1 101 ? 3.691 -3.815 -12.690 1.00 94.19 101 LYS A O 1
ATOM 758 N N . SER A 1 102 ? 4.281 -1.907 -13.712 1.00 93.31 102 SER A N 1
ATOM 759 C CA . SER A 1 102 ? 2.964 -1.270 -13.596 1.00 93.31 102 SER A CA 1
ATOM 760 C C . SER A 1 102 ? 1.863 -2.034 -14.341 1.00 93.31 102 SER A C 1
ATOM 762 O O . SER A 1 102 ? 0.706 -2.021 -13.925 1.00 93.31 102 SER A O 1
ATOM 764 N N . ALA A 1 103 ? 2.214 -2.740 -15.423 1.00 92.81 103 ALA A N 1
ATOM 765 C CA . ALA A 1 103 ? 1.289 -3.599 -16.159 1.00 92.81 103 ALA A CA 1
ATOM 766 C C . ALA A 1 103 ? 0.902 -4.849 -15.357 1.00 92.81 103 ALA A C 1
ATOM 768 O O . ALA A 1 103 ? -0.279 -5.199 -15.289 1.00 92.81 103 ALA A O 1
ATOM 769 N N . ILE A 1 104 ? 1.878 -5.472 -14.690 1.00 94.38 104 ILE A N 1
ATOM 770 C CA . ILE A 1 104 ? 1.652 -6.573 -13.747 1.00 94.38 104 ILE A CA 1
ATOM 771 C C . ILE A 1 104 ? 0.804 -6.087 -12.568 1.00 94.38 104 ILE A C 1
ATOM 773 O O . ILE A 1 104 ? -0.200 -6.717 -12.247 1.00 94.38 104 ILE A O 1
ATOM 777 N N . ALA A 1 105 ? 1.150 -4.943 -11.974 1.00 95.12 105 ALA A N 1
ATOM 778 C CA . ALA A 1 105 ? 0.423 -4.356 -10.853 1.00 95.12 105 ALA A CA 1
ATOM 779 C C . ALA A 1 105 ? -1.060 -4.104 -11.175 1.00 95.12 105 ALA A C 1
ATOM 781 O O . ALA A 1 105 ? -1.938 -4.526 -10.424 1.00 95.12 105 ALA A O 1
ATOM 782 N N . ARG A 1 106 ? -1.360 -3.476 -12.320 1.00 94.38 106 ARG A N 1
ATOM 783 C CA . ARG A 1 106 ? -2.746 -3.250 -12.769 1.00 94.38 106 ARG A CA 1
ATOM 784 C C . ARG A 1 106 ? -3.490 -4.554 -13.052 1.00 94.38 106 ARG A C 1
ATOM 786 O O . ARG A 1 106 ? -4.654 -4.677 -12.687 1.00 94.38 106 ARG A O 1
ATOM 793 N N . SER A 1 107 ? -2.822 -5.537 -13.650 1.00 94.38 107 SER A N 1
ATOM 794 C CA . SER A 1 107 ? -3.433 -6.846 -13.917 1.00 94.38 107 SER A CA 1
ATOM 795 C C . SER A 1 107 ? -3.739 -7.601 -12.619 1.00 94.38 107 SER A C 1
ATOM 797 O O . SER A 1 107 ? -4.781 -8.240 -12.508 1.00 94.38 107 SER A O 1
ATOM 799 N N . LEU A 1 108 ? -2.873 -7.488 -11.606 1.00 95.19 108 LEU A N 1
ATOM 800 C CA . LEU A 1 108 ? -3.117 -8.058 -10.283 1.00 95.19 108 LEU A CA 1
ATOM 801 C C . LEU A 1 108 ? -4.324 -7.411 -9.599 1.00 95.19 108 LEU A C 1
ATOM 803 O O . LEU A 1 108 ? -5.125 -8.113 -8.992 1.00 95.19 108 LEU A O 1
ATOM 807 N N . VAL A 1 109 ? -4.489 -6.092 -9.730 1.00 95.25 109 VAL A N 1
ATOM 808 C CA . VAL A 1 109 ? -5.674 -5.388 -9.217 1.00 95.25 109 VAL A CA 1
ATOM 809 C C . VAL A 1 109 ? -6.953 -5.967 -9.808 1.00 95.25 109 VAL A C 1
ATOM 811 O O . VAL A 1 109 ? -7.871 -6.276 -9.052 1.00 95.25 109 VAL A O 1
ATOM 814 N N . ASP A 1 110 ? -7.003 -6.168 -11.127 1.00 93.38 110 ASP A N 1
ATOM 815 C CA . ASP A 1 110 ? -8.167 -6.770 -11.786 1.00 93.38 110 ASP A CA 1
ATOM 816 C C . ASP A 1 110 ? -8.450 -8.188 -11.253 1.00 93.38 110 ASP A C 1
ATOM 818 O O . ASP A 1 110 ? -9.607 -8.547 -11.023 1.00 93.38 110 ASP A O 1
ATOM 822 N N . LEU A 1 111 ? -7.403 -8.988 -11.009 1.00 93.81 111 LEU A N 1
ATOM 823 C CA . LEU A 1 111 ? -7.534 -10.332 -10.437 1.00 93.81 111 LEU A CA 1
ATOM 824 C C . LEU A 1 111 ? -8.062 -10.300 -8.995 1.00 93.81 111 LEU A C 1
ATOM 826 O O . LEU A 1 111 ? -8.989 -11.049 -8.684 1.00 93.81 111 LEU A O 1
ATOM 830 N N . CYS A 1 112 ? -7.536 -9.417 -8.142 1.00 95.00 112 CYS A N 1
ATOM 831 C CA . CYS A 1 112 ? -8.018 -9.234 -6.771 1.00 95.00 112 CYS A CA 1
ATOM 832 C C . CYS A 1 112 ? -9.488 -8.800 -6.750 1.00 95.00 112 CYS A C 1
ATOM 834 O O . CYS A 1 112 ? -10.292 -9.406 -6.044 1.00 95.00 112 CYS A O 1
ATOM 836 N N . VAL A 1 113 ? -9.864 -7.813 -7.572 1.00 93.69 113 VAL A N 1
ATOM 837 C CA . VAL A 1 113 ? -11.255 -7.344 -7.684 1.00 93.69 113 VAL A CA 1
ATOM 838 C C . VAL A 1 113 ? -12.173 -8.478 -8.148 1.00 93.69 113 VAL A C 1
ATOM 840 O O . VAL A 1 113 ? -13.221 -8.702 -7.544 1.00 93.69 113 VAL A O 1
ATOM 843 N N . LYS A 1 114 ? -11.764 -9.251 -9.165 1.00 93.62 114 LYS A N 1
ATOM 844 C CA . LYS A 1 114 ? -12.529 -10.407 -9.659 1.00 93.62 114 LYS A CA 1
ATOM 845 C C . LYS A 1 114 ? -12.724 -11.489 -8.590 1.00 93.62 114 LYS A C 1
ATOM 847 O O . LYS A 1 114 ? -13.762 -12.142 -8.580 1.00 93.62 114 LYS A O 1
ATOM 852 N N . GLN A 1 115 ? -11.747 -11.679 -7.706 1.00 93.12 115 GLN A N 1
ATOM 853 C CA . GLN A 1 115 ? -11.812 -12.642 -6.600 1.00 93.12 115 GLN A CA 1
ATOM 854 C C . GLN A 1 115 ? -12.387 -12.056 -5.300 1.00 93.12 115 GLN A C 1
ATOM 856 O O . GLN A 1 115 ? -12.359 -12.727 -4.270 1.00 93.12 115 GLN A O 1
ATOM 861 N N . GLN A 1 116 ? -12.921 -10.828 -5.335 1.00 93.12 116 GLN A N 1
ATOM 862 C CA . GLN A 1 116 ? -13.473 -10.137 -4.163 1.00 93.12 116 GLN A CA 1
ATOM 863 C C . GLN A 1 116 ? -12.462 -10.013 -3.006 1.00 93.12 116 GLN A C 1
ATOM 865 O O . GLN A 1 116 ? -12.815 -10.105 -1.830 1.00 93.12 116 GLN A O 1
ATOM 870 N N . ILE A 1 117 ? -11.187 -9.820 -3.344 1.00 94.62 117 ILE A N 1
ATOM 871 C CA . ILE A 1 117 ? -10.117 -9.515 -2.394 1.00 94.62 117 ILE A CA 1
ATOM 872 C C . ILE A 1 117 ? -10.042 -7.997 -2.249 1.00 94.62 117 ILE A C 1
ATOM 874 O O . ILE A 1 117 ? -9.966 -7.274 -3.247 1.00 94.62 117 ILE A O 1
ATOM 878 N N . VAL A 1 118 ? -10.042 -7.511 -1.006 1.00 96.81 118 VAL A N 1
ATOM 879 C CA . VAL A 1 118 ? -9.907 -6.078 -0.726 1.00 96.81 118 VAL A CA 1
ATOM 880 C C . VAL A 1 118 ? -8.521 -5.621 -1.168 1.00 96.81 118 VAL A C 1
ATOM 882 O O . VAL A 1 118 ? -7.509 -6.081 -0.640 1.00 96.81 118 VAL A O 1
ATOM 885 N N . ILE A 1 119 ? -8.478 -4.697 -2.127 1.00 97.62 119 ILE A N 1
ATOM 886 C CA . ILE A 1 119 ? -7.240 -4.090 -2.610 1.00 97.62 119 ILE A CA 1
ATOM 887 C C . ILE A 1 119 ? -7.366 -2.568 -2.673 1.00 97.62 119 ILE A C 1
ATOM 889 O O . ILE A 1 119 ? -8.191 -2.027 -3.411 1.00 97.62 119 ILE A O 1
ATOM 893 N N . ALA A 1 120 ? -6.505 -1.882 -1.924 1.00 98.12 120 ALA A N 1
ATOM 894 C CA . ALA A 1 120 ? -6.293 -0.445 -2.032 1.00 98.12 120 ALA A CA 1
ATOM 895 C C . ALA A 1 120 ? -4.968 -0.202 -2.756 1.00 98.12 120 ALA A C 1
ATOM 897 O O . ALA A 1 120 ? -3.958 -0.847 -2.466 1.00 98.12 120 ALA A O 1
ATOM 898 N N . ARG A 1 121 ? -4.973 0.701 -3.734 1.00 98.06 121 ARG A N 1
ATOM 899 C CA . ARG A 1 121 ? -3.826 0.897 -4.624 1.00 98.06 121 ARG A CA 1
ATOM 900 C C . ARG A 1 121 ? -3.446 2.363 -4.768 1.00 98.06 121 ARG A C 1
ATOM 902 O O . ARG A 1 121 ? -4.305 3.237 -4.685 1.00 98.06 121 ARG A O 1
ATOM 909 N N . PHE A 1 122 ? -2.175 2.614 -5.035 1.00 98.12 122 PHE A N 1
ATOM 910 C CA . PHE A 1 122 ? -1.658 3.920 -5.406 1.00 98.12 122 PHE A CA 1
ATOM 911 C C . PHE A 1 122 ? -0.580 3.741 -6.478 1.00 98.12 122 PHE A C 1
ATOM 913 O O . PHE A 1 122 ? 0.398 3.025 -6.270 1.00 98.12 122 PHE A O 1
ATOM 920 N N . PHE A 1 123 ? -0.774 4.373 -7.628 1.00 97.19 123 PHE A N 1
ATOM 921 C CA . PHE A 1 123 ? 0.173 4.427 -8.732 1.00 97.19 123 PHE A CA 1
ATOM 922 C C . PHE A 1 123 ? 0.817 5.807 -8.719 1.00 97.19 123 PHE A C 1
ATOM 924 O O . PHE A 1 123 ? 0.167 6.798 -9.054 1.00 97.19 123 PHE A O 1
ATOM 931 N N . PHE A 1 124 ? 2.084 5.872 -8.319 1.00 97.31 124 PHE A N 1
ATOM 932 C CA . PHE A 1 124 ? 2.867 7.078 -8.533 1.00 97.31 124 PHE A CA 1
ATOM 933 C C . PHE A 1 124 ? 3.086 7.277 -10.029 1.00 97.31 124 PHE A C 1
ATOM 935 O O . PHE A 1 124 ? 3.322 6.318 -10.766 1.00 97.31 124 PHE A O 1
ATOM 942 N N . PHE A 1 125 ? 3.025 8.530 -10.464 1.00 94.44 125 PHE A N 1
ATOM 943 C CA . PHE A 1 125 ? 3.354 8.889 -11.835 1.00 94.44 125 PHE A CA 1
ATOM 944 C C . PHE A 1 125 ? 4.091 10.219 -11.864 1.00 94.44 125 PHE A C 1
ATOM 946 O O . PHE A 1 125 ? 3.523 11.252 -11.520 1.00 94.44 125 PHE A O 1
ATOM 953 N N . ARG A 1 126 ? 5.361 10.202 -12.281 1.00 93.00 126 ARG A N 1
ATOM 954 C CA . ARG A 1 126 ? 6.275 11.353 -12.162 1.00 93.00 126 ARG A CA 1
ATOM 955 C C . ARG A 1 126 ? 5.734 12.621 -12.830 1.00 93.00 126 ARG A C 1
ATOM 957 O O . ARG A 1 126 ? 5.959 13.721 -12.325 1.00 93.00 126 ARG A O 1
ATOM 964 N N . MET A 1 127 ? 5.040 12.457 -13.957 1.00 92.19 127 MET A N 1
ATOM 965 C CA . MET A 1 127 ? 4.542 13.560 -14.786 1.00 92.19 127 MET A CA 1
ATOM 966 C C . MET A 1 127 ? 3.201 14.135 -14.315 1.00 92.19 127 MET A C 1
ATOM 968 O O . MET A 1 127 ? 2.794 15.174 -14.828 1.00 92.19 127 MET A O 1
ATOM 972 N N . ASP A 1 128 ? 2.520 13.500 -13.357 1.00 91.31 128 ASP A N 1
ATOM 973 C CA . ASP A 1 128 ? 1.256 13.992 -12.808 1.00 91.31 128 ASP A CA 1
ATOM 974 C C . ASP A 1 128 ? 1.474 14.537 -11.380 1.00 91.31 128 ASP A C 1
ATOM 976 O O . ASP A 1 128 ? 1.705 13.765 -10.443 1.00 91.31 128 ASP A O 1
ATOM 980 N N . PRO A 1 129 ? 1.392 15.867 -11.170 1.00 91.31 129 PRO A N 1
ATOM 981 C CA . PRO A 1 129 ? 1.618 16.486 -9.864 1.00 91.31 129 PRO A CA 1
ATOM 982 C C . PRO A 1 129 ? 0.592 16.071 -8.803 1.00 91.31 129 PRO A C 1
ATOM 984 O O . PRO A 1 129 ? 0.843 16.239 -7.609 1.00 91.31 129 PRO A O 1
ATOM 987 N N . THR A 1 130 ? -0.550 15.515 -9.212 1.00 92.00 130 THR A N 1
ATOM 988 C CA . THR A 1 130 ? -1.567 15.018 -8.285 1.00 92.00 130 THR A CA 1
ATOM 989 C C . THR A 1 130 ? -1.199 13.665 -7.682 1.00 92.00 130 THR A C 1
ATOM 991 O O . THR A 1 130 ? -1.753 13.309 -6.648 1.00 92.00 130 THR A O 1
ATOM 994 N N . CYS A 1 131 ? -0.245 12.928 -8.264 1.00 93.19 131 CYS A N 1
ATOM 995 C CA . CYS A 1 131 ? 0.169 11.609 -7.781 1.00 93.19 131 CYS A CA 1
ATOM 996 C C . CYS A 1 131 ? 1.686 11.360 -7.812 1.00 93.19 131 CYS A C 1
ATOM 998 O O . CYS A 1 131 ? 2.121 10.223 -7.665 1.00 93.19 131 CYS A O 1
ATOM 1000 N N . ASN A 1 132 ? 2.516 12.393 -7.965 1.00 95.44 132 ASN A N 1
ATOM 1001 C CA . ASN A 1 132 ? 3.980 12.281 -7.908 1.00 95.44 132 ASN A CA 1
ATOM 1002 C C . ASN A 1 132 ? 4.575 12.567 -6.517 1.00 95.44 132 ASN A C 1
ATOM 1004 O O . ASN A 1 132 ? 5.781 12.779 -6.394 1.00 95.44 132 ASN A O 1
ATOM 1008 N N . ASN A 1 133 ? 3.756 12.646 -5.471 1.00 96.12 133 ASN A N 1
ATOM 1009 C CA . ASN A 1 133 ? 4.191 12.958 -4.111 1.00 96.12 133 ASN A CA 1
ATOM 1010 C C . ASN A 1 133 ? 3.330 12.224 -3.075 1.00 96.12 133 ASN A C 1
ATOM 1012 O O . ASN A 1 133 ? 2.338 11.582 -3.410 1.00 96.12 133 ASN A O 1
ATOM 1016 N N . THR A 1 134 ? 3.731 12.295 -1.808 1.00 97.12 134 THR A N 1
ATOM 1017 C CA . THR A 1 134 ? 3.155 11.487 -0.723 1.00 97.12 134 THR A CA 1
ATOM 1018 C C . THR A 1 134 ? 1.858 12.032 -0.141 1.00 97.12 134 THR A C 1
ATOM 1020 O O . THR A 1 134 ? 1.131 11.267 0.490 1.00 97.12 134 THR A O 1
ATOM 1023 N N . LYS A 1 135 ? 1.543 13.318 -0.353 1.00 96.50 135 LYS A N 1
ATOM 1024 C CA . LYS A 1 135 ? 0.386 13.988 0.262 1.00 96.50 135 LYS A CA 1
ATOM 1025 C C . LYS A 1 135 ? -0.945 13.243 0.056 1.00 96.50 135 LYS A C 1
ATOM 1027 O O . LYS A 1 135 ? -1.653 13.052 1.038 1.00 96.50 135 LYS A O 1
ATOM 1032 N N . PRO A 1 136 ? -1.295 12.768 -1.155 1.00 97.25 136 PRO A N 1
ATOM 1033 C CA . PRO A 1 136 ? -2.577 12.100 -1.380 1.00 97.25 136 PRO A CA 1
ATOM 1034 C C . PRO A 1 136 ? -2.583 10.613 -1.003 1.00 97.25 136 PRO A C 1
ATOM 1036 O O . PRO A 1 136 ? -3.640 9.986 -1.072 1.00 97.25 136 PRO A O 1
ATOM 1039 N N . VAL A 1 137 ? -1.437 10.006 -0.659 1.00 98.31 137 VAL A N 1
ATOM 1040 C CA . VAL A 1 137 ? -1.307 8.540 -0.545 1.00 98.31 137 VAL A CA 1
ATOM 1041 C C . VAL A 1 137 ? -2.269 7.979 0.497 1.00 98.31 137 VAL A C 1
ATOM 1043 O O . VAL A 1 137 ? -3.058 7.087 0.186 1.00 98.31 137 VAL A O 1
ATOM 1046 N N . VAL A 1 138 ? -2.248 8.517 1.720 1.00 98.56 138 VAL A N 1
ATOM 1047 C CA . VAL A 1 138 ? -3.082 7.989 2.809 1.00 98.56 138 VAL A CA 1
ATOM 1048 C C . VAL A 1 138 ? -4.558 8.253 2.546 1.00 98.56 138 VAL A C 1
ATOM 1050 O O . VAL A 1 138 ? -5.356 7.325 2.652 1.00 98.56 138 VAL A O 1
ATOM 1053 N N . ALA A 1 139 ? -4.919 9.471 2.127 1.00 98.06 139 ALA A N 1
ATOM 1054 C CA . ALA A 1 139 ? -6.299 9.816 1.791 1.00 98.06 139 ALA A CA 1
ATOM 1055 C C . ALA A 1 139 ? -6.876 8.878 0.717 1.00 98.06 139 ALA A C 1
ATOM 1057 O O . ALA A 1 139 ? -7.976 8.343 0.850 1.00 98.06 139 ALA A O 1
ATOM 1058 N N . THR A 1 140 ? -6.091 8.620 -0.329 1.00 98.25 140 THR A N 1
ATOM 1059 C CA . THR A 1 140 ? -6.479 7.777 -1.464 1.00 98.25 140 THR A CA 1
ATOM 1060 C C . THR A 1 140 ? -6.642 6.309 -1.073 1.00 98.25 140 THR A C 1
ATOM 1062 O O . THR A 1 140 ? -7.585 5.652 -1.522 1.00 98.25 140 THR A O 1
ATOM 1065 N N . LEU A 1 141 ? -5.749 5.779 -0.232 1.00 98.62 141 LEU A N 1
ATOM 1066 C CA . LEU A 1 141 ? -5.855 4.409 0.276 1.00 98.62 141 LEU A CA 1
ATOM 1067 C C . LEU A 1 141 ? -7.035 4.264 1.248 1.00 98.62 141 LEU A C 1
ATOM 1069 O O . LEU A 1 141 ? -7.828 3.335 1.099 1.00 98.62 141 LEU A O 1
ATOM 1073 N N . ALA A 1 142 ? -7.201 5.199 2.189 1.00 98.38 142 ALA A N 1
ATOM 1074 C CA . ALA A 1 142 ? -8.306 5.201 3.147 1.00 98.38 142 ALA A CA 1
ATOM 1075 C C . ALA A 1 142 ? -9.669 5.301 2.444 1.00 98.38 142 ALA A C 1
ATOM 1077 O O . ALA A 1 142 ? -10.584 4.548 2.767 1.00 98.38 142 ALA A O 1
ATOM 1078 N N . TYR A 1 143 ? -9.790 6.145 1.414 1.00 98.06 143 TYR A N 1
ATOM 1079 C CA . TYR A 1 143 ? -11.010 6.246 0.611 1.00 98.06 143 TYR A CA 1
ATOM 1080 C C . TYR A 1 143 ? -11.384 4.907 -0.043 1.00 98.06 143 TYR A C 1
ATOM 1082 O O . TYR A 1 143 ? -12.529 4.461 0.055 1.00 98.06 143 TYR A O 1
ATOM 1090 N N . GLN A 1 144 ? -10.421 4.228 -0.676 1.00 98.00 144 GLN A N 1
ATOM 1091 C CA . GLN A 1 144 ? -10.649 2.910 -1.284 1.00 98.00 144 GLN A CA 1
ATOM 1092 C C . GLN A 1 144 ? -11.016 1.843 -0.245 1.00 98.00 144 GLN A C 1
ATOM 1094 O O . GLN A 1 144 ? -11.874 0.995 -0.509 1.00 98.00 144 GLN A O 1
ATOM 1099 N N . LEU A 1 145 ? -10.394 1.895 0.936 1.00 98.00 145 LEU A N 1
ATOM 1100 C CA . LEU A 1 145 ? -10.716 1.001 2.043 1.00 98.00 145 LEU A CA 1
ATOM 1101 C C . LEU A 1 145 ? -12.134 1.224 2.558 1.00 98.00 145 LEU A C 1
ATOM 1103 O O . LEU A 1 145 ? -12.854 0.245 2.682 1.00 98.00 145 LEU A O 1
ATOM 1107 N N . ILE A 1 146 ? -12.575 2.466 2.770 1.00 97.50 146 ILE A N 1
ATOM 1108 C CA . ILE A 1 146 ? -13.959 2.763 3.177 1.00 97.50 146 ILE A CA 1
ATOM 1109 C C . ILE A 1 146 ? -14.954 2.248 2.132 1.00 97.50 146 ILE A C 1
ATOM 1111 O O . ILE A 1 146 ? -15.963 1.642 2.478 1.00 97.50 146 ILE A O 1
ATOM 1115 N N . LYS A 1 147 ? -14.663 2.419 0.835 1.00 95.94 147 LYS A N 1
ATOM 1116 C CA . LYS A 1 147 ? -15.523 1.870 -0.227 1.00 95.94 147 LYS A CA 1
ATOM 1117 C C . LYS A 1 147 ? -15.611 0.342 -0.203 1.00 95.94 147 LYS A C 1
ATOM 1119 O O . LYS A 1 147 ? -16.645 -0.198 -0.582 1.00 95.94 147 LYS A O 1
ATOM 1124 N N . SER A 1 148 ? -14.549 -0.340 0.222 1.00 95.75 148 SER A N 1
ATOM 1125 C CA . SER A 1 148 ? -14.488 -1.808 0.268 1.00 95.75 148 SER A CA 1
ATOM 1126 C C . SER A 1 148 ? -14.970 -2.386 1.604 1.00 95.75 148 SER A C 1
ATOM 1128 O O . SER A 1 148 ? -15.465 -3.507 1.649 1.00 95.75 148 SER A O 1
ATOM 1130 N N . ILE A 1 149 ? -14.820 -1.624 2.688 1.00 96.31 149 ILE A N 1
ATOM 1131 C CA . ILE A 1 149 ? -15.143 -1.970 4.073 1.00 96.31 149 ILE A CA 1
ATOM 1132 C C . ILE A 1 149 ? -15.880 -0.763 4.686 1.00 96.31 149 ILE A C 1
ATOM 1134 O O . ILE A 1 149 ? -15.272 0.035 5.405 1.00 96.31 149 ILE A O 1
ATOM 1138 N N . PRO A 1 150 ? -17.191 -0.601 4.417 1.00 96.00 150 PRO A N 1
ATOM 1139 C CA . PRO A 1 150 ? -17.944 0.586 4.835 1.00 96.00 150 PRO A CA 1
ATOM 1140 C C . PRO A 1 150 ? -17.931 0.859 6.345 1.00 96.00 150 PRO A C 1
ATOM 1142 O O . PRO A 1 150 ? -18.013 2.013 6.753 1.00 96.00 150 PRO A O 1
ATOM 1145 N N . ALA A 1 151 ? -17.751 -0.175 7.176 1.00 95.81 151 ALA A N 1
ATOM 1146 C CA . ALA A 1 151 ? -17.634 -0.045 8.632 1.00 95.81 151 ALA A CA 1
ATOM 1147 C C . ALA A 1 151 ? -16.444 0.827 9.089 1.00 95.81 151 ALA A C 1
ATOM 1149 O O . ALA A 1 151 ? -16.428 1.313 10.217 1.00 95.81 151 ALA A O 1
ATOM 1150 N N . LEU A 1 152 ? -15.447 1.057 8.227 1.00 96.81 152 LEU A N 1
ATOM 1151 C CA . LEU A 1 152 ? -14.346 1.968 8.538 1.00 96.81 152 LEU A CA 1
ATOM 1152 C C . LEU A 1 152 ? -14.790 3.431 8.602 1.00 96.81 152 LEU A C 1
ATOM 1154 O O . LEU A 1 152 ? -14.183 4.203 9.340 1.00 96.81 152 LEU A O 1
ATOM 1158 N N . ASP A 1 153 ? -15.839 3.823 7.875 1.00 95.44 153 ASP A N 1
ATOM 1159 C CA . ASP A 1 153 ? -16.284 5.218 7.843 1.00 95.44 153 ASP A CA 1
ATOM 1160 C C . ASP A 1 153 ? -16.713 5.710 9.231 1.00 95.44 153 ASP A C 1
ATOM 1162 O O . ASP A 1 153 ? -16.281 6.773 9.673 1.00 95.44 153 ASP A O 1
ATOM 1166 N N . SER A 1 154 ? -17.450 4.885 9.984 1.00 94.75 154 SER A N 1
ATOM 1167 C CA . SER A 1 154 ? -17.870 5.220 11.351 1.00 94.75 154 SER A CA 1
ATOM 1168 C C . SER A 1 154 ? -16.708 5.395 12.332 1.00 94.75 154 SER A C 1
ATOM 1170 O O . SER A 1 154 ? -16.894 6.002 13.383 1.00 94.75 154 SER A O 1
ATOM 1172 N N . ILE A 1 155 ? -15.515 4.889 12.002 1.00 96.31 155 ILE A N 1
ATOM 1173 C CA . ILE A 1 155 ? -14.303 5.041 12.818 1.00 96.31 155 ILE A CA 1
ATOM 1174 C C . ILE A 1 155 ? -13.472 6.241 12.335 1.00 96.31 155 ILE A C 1
ATOM 1176 O O . ILE A 1 155 ? -12.979 7.021 13.147 1.00 96.31 155 ILE A O 1
ATOM 1180 N N . ILE A 1 156 ? -13.315 6.407 11.019 1.00 96.38 156 ILE A N 1
ATOM 1181 C CA . ILE A 1 156 ? -12.420 7.406 10.414 1.00 96.38 156 ILE A CA 1
ATOM 1182 C C . ILE A 1 156 ? -13.075 8.794 10.368 1.00 96.38 156 ILE A C 1
ATOM 1184 O O . ILE A 1 156 ? -12.410 9.791 10.655 1.00 96.38 156 ILE A O 1
ATOM 1188 N N . SER A 1 157 ? -14.369 8.891 10.050 1.00 94.12 157 SER A N 1
ATOM 1189 C CA . SER A 1 157 ? -15.060 10.182 9.925 1.00 94.12 157 SER A CA 1
ATOM 1190 C C . SER A 1 157 ? -14.999 11.041 11.198 1.00 94.12 157 SER A C 1
ATOM 1192 O O . SER A 1 157 ? -14.633 12.216 11.087 1.00 94.12 157 SER A O 1
ATOM 1194 N N . PRO A 1 158 ? -15.221 10.499 12.414 1.00 94.19 158 PRO A N 1
ATOM 1195 C CA . PRO A 1 158 ? -15.037 11.260 13.652 1.00 94.19 158 PRO A CA 1
ATOM 1196 C C . PRO A 1 158 ? -13.598 11.750 13.871 1.00 94.19 158 PRO A C 1
ATOM 1198 O O . PRO A 1 158 ? -13.391 12.861 14.358 1.00 94.19 158 PRO A O 1
ATOM 1201 N N . ILE A 1 159 ? -12.593 10.955 13.481 1.00 94.75 159 ILE A N 1
ATOM 1202 C CA . ILE A 1 159 ? -11.177 11.341 13.589 1.00 94.75 159 ILE A CA 1
ATOM 1203 C C . ILE A 1 159 ? -10.916 12.582 12.732 1.00 94.75 159 ILE A C 1
ATOM 1205 O O . ILE A 1 159 ? -10.336 13.549 13.223 1.00 94.75 159 ILE A O 1
ATOM 1209 N N . MET A 1 160 ? -11.404 12.594 11.491 1.00 91.94 160 MET A N 1
ATOM 1210 C CA . MET A 1 160 ? -11.242 13.728 10.572 1.00 91.94 160 MET A CA 1
ATOM 1211 C C . MET A 1 160 ? -12.006 14.973 11.032 1.00 91.94 160 MET A C 1
ATOM 1213 O O . MET A 1 160 ? -11.480 16.077 10.941 1.00 91.94 160 MET A O 1
ATOM 1217 N N . GLN A 1 161 ? -13.209 14.808 11.589 1.00 90.69 161 GLN A N 1
ATOM 1218 C CA . GLN A 1 161 ? -13.964 15.918 12.182 1.00 90.69 161 GLN A CA 1
ATOM 1219 C C . GLN A 1 161 ? -13.223 16.534 13.378 1.00 90.69 161 GLN A C 1
ATOM 1221 O O . GLN A 1 161 ? -13.212 17.752 13.542 1.00 90.69 161 GLN A O 1
ATOM 1226 N N . SER A 1 162 ? -12.591 15.699 14.210 1.00 92.12 162 SER A N 1
ATOM 1227 C CA . SER A 1 162 ? -11.832 16.151 15.384 1.00 92.12 162 SER A CA 1
ATOM 1228 C C . SER A 1 162 ? -10.455 16.734 15.045 1.00 92.12 162 SER A C 1
ATOM 1230 O O . SER A 1 162 ? -9.933 17.544 15.808 1.00 92.12 162 SER A O 1
ATOM 1232 N N . ASN A 1 163 ? -9.877 16.350 13.903 1.00 92.94 163 ASN A N 1
ATOM 1233 C CA . ASN A 1 163 ? -8.598 16.852 13.412 1.00 92.94 163 ASN A CA 1
ATOM 1234 C C . ASN A 1 163 ? -8.693 17.262 11.927 1.00 92.94 163 ASN A C 1
ATOM 1236 O O . ASN A 1 163 ? -8.237 16.519 11.053 1.00 92.94 163 ASN A O 1
ATOM 1240 N N . PRO A 1 164 ? -9.221 18.464 11.624 1.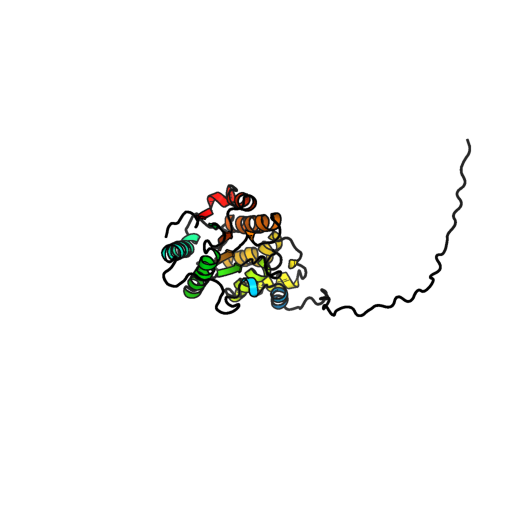00 89.12 164 PRO A N 1
ATOM 1241 C CA . PRO A 1 164 ? -9.338 18.966 10.250 1.00 89.12 164 PRO A CA 1
ATOM 1242 C C . PRO A 1 164 ? -7.998 19.198 9.535 1.00 89.12 164 PRO A C 1
ATOM 1244 O O . PRO A 1 164 ? -7.972 19.434 8.331 1.00 89.12 164 PRO A O 1
ATOM 1247 N N . LEU A 1 165 ? -6.878 19.178 10.267 1.00 94.50 165 LEU A N 1
ATOM 1248 C CA . LEU A 1 165 ? -5.530 19.354 9.724 1.00 94.50 165 LEU A CA 1
ATOM 1249 C C . LEU A 1 165 ? -4.764 18.029 9.638 1.00 94.50 165 LEU A C 1
ATOM 1251 O O . LEU A 1 165 ? -3.552 18.041 9.434 1.00 94.50 165 LEU A O 1
ATOM 1255 N N . ILE A 1 166 ? -5.446 16.884 9.749 1.00 96.25 166 ILE A N 1
ATOM 1256 C CA . ILE A 1 166 ? -4.811 15.561 9.759 1.00 96.25 166 ILE A CA 1
ATOM 1257 C C . ILE A 1 166 ? -3.916 15.305 8.539 1.00 96.25 166 ILE A C 1
ATOM 1259 O O . ILE A 1 166 ? -2.904 14.625 8.659 1.00 96.25 166 ILE A O 1
ATOM 1263 N N . PHE A 1 167 ? -4.216 15.893 7.378 1.00 95.81 167 PHE A N 1
ATOM 1264 C CA . PHE A 1 167 ? -3.389 15.748 6.173 1.00 95.81 167 PHE A CA 1
ATOM 1265 C C . PHE A 1 167 ? -2.108 16.604 6.170 1.00 95.81 167 PHE A C 1
ATOM 1267 O O . PHE A 1 167 ? -1.248 16.405 5.311 1.00 95.81 167 PHE A O 1
ATOM 1274 N N . ASN A 1 168 ? -1.942 17.504 7.146 1.00 95.75 168 ASN A N 1
ATOM 1275 C CA . ASN A 1 168 ? -0.685 18.214 7.410 1.00 95.75 168 ASN A CA 1
ATOM 1276 C C . ASN A 1 168 ? 0.234 17.442 8.370 1.00 95.75 168 ASN A C 1
ATOM 1278 O O . ASN A 1 168 ? 1.402 17.800 8.518 1.00 95.75 168 ASN A O 1
ATOM 1282 N N . GLU A 1 169 ? -0.281 16.398 9.023 1.00 97.50 169 GLU A N 1
ATOM 1283 C CA . GLU A 1 169 ? 0.496 15.550 9.922 1.00 97.50 169 GLU A CA 1
ATOM 1284 C C . GLU A 1 169 ? 1.505 14.687 9.162 1.00 97.50 169 GLU A C 1
ATOM 1286 O O . GLU A 1 169 ? 1.447 14.522 7.939 1.00 97.50 169 GLU A O 1
ATOM 1291 N N . SER A 1 170 ? 2.424 14.072 9.907 1.00 97.88 170 SER A N 1
ATOM 1292 C CA . SER A 1 170 ? 3.380 13.127 9.334 1.00 97.88 170 SER A CA 1
ATOM 1293 C C . SER A 1 170 ? 2.683 11.963 8.613 1.00 97.88 170 SER A C 1
ATOM 1295 O O . SER A 1 170 ? 1.592 11.531 8.994 1.00 97.88 170 SER A O 1
ATOM 1297 N N . LEU A 1 171 ? 3.353 11.396 7.603 1.00 98.06 171 LEU A N 1
ATOM 1298 C CA . LEU A 1 171 ? 2.860 10.216 6.883 1.00 98.06 171 LEU A CA 1
ATOM 1299 C C . LEU A 1 171 ? 2.539 9.054 7.843 1.00 98.06 171 LEU A C 1
ATOM 1301 O O . LEU A 1 171 ? 1.549 8.351 7.662 1.00 98.06 171 LEU A O 1
ATOM 1305 N N . GLU A 1 172 ? 3.355 8.882 8.885 1.00 98.50 172 GLU A N 1
ATOM 1306 C CA . GLU A 1 172 ? 3.161 7.877 9.931 1.00 98.50 172 GLU A CA 1
ATOM 1307 C C . GLU A 1 172 ? 1.892 8.128 10.749 1.00 98.50 172 GLU A C 1
ATOM 1309 O O . GLU A 1 172 ? 1.089 7.211 10.914 1.00 98.50 172 GLU A O 1
ATOM 1314 N N . THR A 1 173 ? 1.671 9.369 11.191 1.00 98.50 173 THR A N 1
ATOM 1315 C CA . THR A 1 173 ? 0.458 9.775 11.916 1.00 98.50 173 THR A CA 1
ATOM 1316 C C . THR A 1 173 ? -0.790 9.529 11.075 1.00 98.50 173 THR A C 1
ATOM 1318 O O . THR A 1 173 ? -1.763 8.959 11.565 1.00 98.50 173 THR A O 1
ATOM 1321 N N . GLN A 1 174 ? -0.758 9.918 9.797 1.00 98.56 174 GLN A N 1
ATOM 1322 C CA . GLN A 1 174 ? -1.877 9.712 8.882 1.00 98.56 174 GLN A CA 1
ATOM 1323 C C . GLN A 1 174 ? -2.178 8.218 8.699 1.00 98.56 174 GLN A C 1
ATOM 1325 O O . GLN A 1 174 ? -3.328 7.807 8.850 1.00 98.56 174 GLN A O 1
ATOM 1330 N N . PHE A 1 175 ? -1.164 7.387 8.425 1.00 98.62 175 PHE A N 1
ATOM 1331 C CA . PHE A 1 175 ? -1.343 5.936 8.303 1.00 98.62 175 PHE A CA 1
ATOM 1332 C C . PHE A 1 175 ? -1.888 5.308 9.585 1.00 98.62 175 PHE A C 1
ATOM 1334 O O . PHE A 1 175 ? -2.785 4.467 9.521 1.00 98.62 175 PHE A O 1
ATOM 1341 N N . GLU A 1 176 ? -1.367 5.698 10.745 1.00 98.50 176 GLU A N 1
ATOM 1342 C CA . GLU A 1 176 ? -1.850 5.182 12.019 1.00 98.50 176 GLU A CA 1
ATOM 1343 C C . GLU A 1 176 ? -3.319 5.551 12.235 1.00 98.50 176 GLU A C 1
ATOM 1345 O O . GLU A 1 176 ? -4.136 4.663 12.462 1.00 98.50 176 GLU A O 1
ATOM 1350 N N . LEU A 1 177 ? -3.673 6.834 12.134 1.00 98.44 177 LEU A N 1
ATOM 1351 C CA . LEU A 1 177 ? -5.004 7.324 12.493 1.00 98.44 177 LEU A CA 1
ATOM 1352 C C . LEU A 1 177 ? -6.086 6.977 11.469 1.00 98.44 177 LEU A C 1
ATOM 1354 O O . LEU A 1 177 ? -7.215 6.704 11.869 1.00 98.44 177 LEU A O 1
ATOM 1358 N N . LEU A 1 178 ? -5.764 6.978 10.175 1.00 98.50 178 LEU A N 1
ATOM 1359 C CA . LEU A 1 178 ? -6.756 6.815 9.107 1.00 98.50 178 LEU A CA 1
ATOM 1360 C C . LEU A 1 178 ? -6.805 5.398 8.525 1.00 98.50 178 LEU A C 1
ATOM 1362 O O . LEU A 1 178 ? -7.729 5.089 7.779 1.00 98.50 178 LEU A O 1
ATOM 1366 N N . ILE A 1 179 ? -5.831 4.533 8.828 1.00 98.56 179 ILE A N 1
ATOM 1367 C CA . ILE A 1 179 ? -5.749 3.190 8.235 1.00 98.56 179 ILE A CA 1
ATOM 1368 C C . ILE A 1 179 ? -5.518 2.121 9.301 1.00 98.56 179 ILE A C 1
ATOM 1370 O O . ILE A 1 179 ? -6.400 1.303 9.556 1.00 98.56 179 ILE A O 1
ATOM 1374 N N . PHE A 1 180 ? -4.346 2.097 9.936 1.00 98.50 180 PHE A N 1
ATOM 1375 C CA . PHE A 1 180 ? -3.938 0.939 10.731 1.00 98.50 180 PHE A CA 1
ATOM 1376 C C . PHE A 1 180 ? -4.658 0.845 12.076 1.00 98.50 180 PHE A C 1
ATOM 1378 O O . PHE A 1 180 ? -5.046 -0.256 12.462 1.00 98.50 180 PHE A O 1
ATOM 1385 N N . LYS A 1 181 ? -4.871 1.955 12.793 1.00 98.38 181 LYS A N 1
ATOM 1386 C CA . LYS A 1 181 ? -5.664 1.952 14.031 1.00 98.38 181 LYS A CA 1
ATOM 1387 C C . LYS A 1 181 ? -7.133 1.594 13.761 1.00 98.38 181 LYS A C 1
ATOM 1389 O O . LYS A 1 181 ? -7.603 0.677 14.435 1.00 98.38 181 LYS A O 1
ATOM 1394 N N . PRO A 1 182 ? -7.831 2.198 12.775 1.00 98.25 182 PRO A N 1
ATOM 1395 C CA . PRO A 1 182 ? -9.188 1.786 12.412 1.00 98.25 182 PRO A CA 1
ATOM 1396 C C . PRO A 1 182 ? -9.304 0.306 12.033 1.00 98.25 182 PRO A C 1
ATOM 1398 O O . PRO A 1 182 ? -10.184 -0.389 12.532 1.00 98.25 182 PRO A O 1
ATOM 1401 N N . LEU A 1 183 ? -8.383 -0.209 11.211 1.00 98.25 183 LEU A N 1
ATOM 1402 C CA . LEU A 1 183 ? -8.388 -1.621 10.821 1.00 98.25 183 LEU A CA 1
ATOM 1403 C C . LEU A 1 183 ? -8.134 -2.560 12.006 1.00 98.25 183 LEU A C 1
ATOM 1405 O O . LEU A 1 183 ? -8.776 -3.602 12.087 1.00 98.25 183 LEU A O 1
ATOM 1409 N N . ARG A 1 184 ? -7.230 -2.208 12.932 1.00 98.12 184 ARG A N 1
ATOM 1410 C CA . ARG A 1 184 ? -7.006 -2.995 14.159 1.00 98.12 184 ARG A CA 1
ATOM 1411 C C . ARG A 1 184 ? -8.240 -3.013 15.052 1.00 98.12 184 ARG A C 1
ATOM 1413 O O . ARG A 1 184 ? -8.572 -4.064 15.582 1.00 98.12 184 ARG A O 1
ATOM 1420 N N . GLN A 1 185 ? -8.913 -1.873 15.211 1.00 98.06 185 GLN A N 1
ATOM 1421 C CA . GLN A 1 185 ? -10.156 -1.810 15.975 1.00 98.06 185 GLN A CA 1
ATOM 1422 C C . GLN A 1 185 ? -11.208 -2.741 15.364 1.00 98.06 185 GLN A C 1
ATOM 1424 O O . GLN A 1 185 ? -11.720 -3.612 16.060 1.00 98.06 185 GLN A O 1
ATOM 1429 N N . LEU A 1 186 ? -11.448 -2.622 14.055 1.00 97.12 186 LEU A N 1
ATOM 1430 C CA . LEU A 1 186 ? -12.417 -3.464 13.363 1.00 97.12 186 LEU A CA 1
ATOM 1431 C C . LEU A 1 186 ? -12.050 -4.952 13.450 1.00 97.12 186 LEU A C 1
ATOM 1433 O O . LEU A 1 186 ? -12.917 -5.776 13.706 1.00 97.12 186 LEU A O 1
ATOM 1437 N N . HIS A 1 187 ? -10.769 -5.294 13.289 1.00 95.81 187 HIS A N 1
ATOM 1438 C CA . HIS A 1 187 ? -10.283 -6.671 13.392 1.00 95.81 187 HIS A CA 1
ATOM 1439 C C . HIS A 1 187 ? -10.486 -7.274 14.790 1.00 95.81 187 HIS A C 1
ATOM 1441 O O . HIS A 1 187 ? -10.787 -8.459 14.902 1.00 95.81 187 HIS A O 1
ATOM 1447 N N . ASN A 1 188 ? -10.346 -6.471 15.847 1.00 96.44 188 ASN A N 1
ATOM 1448 C CA . ASN A 1 188 ? -10.585 -6.917 17.220 1.00 96.44 188 ASN A CA 1
ATOM 1449 C C . ASN A 1 188 ? -12.079 -7.120 17.519 1.00 96.44 188 ASN A C 1
ATOM 1451 O O . ASN A 1 188 ? -12.422 -7.986 18.319 1.00 96.44 188 ASN A O 1
ATOM 1455 N N . GLU A 1 189 ? -12.956 -6.321 16.905 1.00 95.81 189 GLU A N 1
ATOM 1456 C CA . GLU A 1 189 ? -14.414 -6.445 17.043 1.00 95.81 189 GLU A CA 1
ATOM 1457 C C . GLU A 1 189 ? -14.967 -7.613 16.212 1.00 95.81 189 GLU A C 1
ATOM 1459 O O . GLU A 1 189 ? -15.812 -8.375 16.677 1.00 95.81 189 GLU A O 1
ATOM 1464 N N . SER A 1 190 ? -14.470 -7.770 14.985 1.00 93.56 190 SER A N 1
ATOM 1465 C CA . SER A 1 190 ? -14.826 -8.837 14.056 1.00 93.56 190 SER A CA 1
ATOM 1466 C C . SER A 1 190 ? -13.588 -9.237 13.249 1.00 93.56 190 SER A C 1
ATOM 1468 O O . SER A 1 190 ? -13.184 -8.490 12.348 1.00 93.56 190 SER A O 1
ATOM 1470 N N . PRO A 1 191 ? -12.994 -10.416 13.516 1.00 92.62 191 PRO A N 1
ATOM 1471 C CA . PRO A 1 191 ? -11.788 -10.861 12.835 1.00 92.62 191 PRO A CA 1
ATOM 1472 C C . PRO A 1 191 ? -11.909 -10.789 11.313 1.00 92.62 191 PRO A C 1
ATOM 1474 O O . PRO A 1 191 ? -12.772 -11.397 10.685 1.00 92.62 191 PRO A O 1
ATOM 1477 N N . ILE A 1 192 ? -11.005 -10.023 10.715 1.00 91.00 192 ILE A N 1
ATOM 1478 C CA . ILE A 1 192 ? -10.803 -9.994 9.266 1.00 91.00 192 ILE A CA 1
ATOM 1479 C C . ILE A 1 192 ? -10.129 -11.316 8.883 1.00 91.00 192 ILE A C 1
ATOM 1481 O O . ILE A 1 192 ? -9.016 -11.586 9.325 1.00 91.00 192 ILE A O 1
ATOM 1485 N N . GLU A 1 193 ? -10.799 -12.140 8.080 1.00 86.75 193 GLU A N 1
ATOM 1486 C CA . GLU A 1 193 ? -10.302 -13.480 7.722 1.00 86.75 193 GLU A CA 1
ATOM 1487 C C . GLU A 1 193 ? -9.398 -13.478 6.479 1.00 86.75 193 GLU A C 1
ATOM 1489 O O . GLU A 1 193 ? -8.470 -14.277 6.364 1.00 86.75 193 GLU A O 1
ATOM 1494 N N . LYS A 1 194 ? -9.670 -12.576 5.528 1.00 88.56 194 LYS A N 1
ATOM 1495 C CA . LYS A 1 194 ? -8.953 -12.483 4.248 1.00 88.56 194 LYS A CA 1
ATOM 1496 C C . LYS A 1 194 ? -7.912 -11.370 4.267 1.00 88.56 194 LYS A C 1
ATOM 1498 O O . LYS A 1 194 ? -8.064 -10.372 4.966 1.00 88.56 194 LYS A O 1
ATOM 1503 N N . ALA A 1 195 ? -6.885 -11.520 3.435 1.00 92.44 195 ALA A N 1
ATOM 1504 C CA . ALA A 1 195 ? -5.875 -10.489 3.255 1.00 92.44 195 ALA A CA 1
ATOM 1505 C C . ALA A 1 195 ? -6.483 -9.179 2.720 1.00 92.44 195 ALA A C 1
ATOM 1507 O O . ALA A 1 195 ? -7.243 -9.187 1.749 1.00 92.44 195 ALA A O 1
ATOM 1508 N N . ILE A 1 196 ? -6.077 -8.054 3.305 1.00 96.88 196 ILE A N 1
ATOM 1509 C CA . ILE A 1 196 ? -6.186 -6.724 2.705 1.00 96.88 196 ILE A CA 1
ATOM 1510 C C . ILE A 1 196 ? -4.883 -6.461 1.954 1.00 96.88 196 ILE A C 1
ATOM 1512 O O . ILE A 1 196 ? -3.800 -6.561 2.529 1.00 96.88 196 ILE A O 1
ATOM 1516 N N . VAL A 1 197 ? -4.974 -6.117 0.672 1.00 98.06 197 VAL A N 1
ATOM 1517 C CA . VAL A 1 197 ? -3.804 -5.867 -0.175 1.00 98.06 197 VAL A CA 1
ATOM 1518 C C . VAL A 1 197 ? -3.597 -4.371 -0.347 1.00 98.06 197 VAL A C 1
ATOM 1520 O O . VAL A 1 197 ? -4.466 -3.667 -0.862 1.00 98.06 197 VAL A O 1
ATOM 1523 N N . PHE A 1 198 ? -2.419 -3.888 0.027 1.00 98.44 198 PHE A N 1
ATOM 1524 C CA . PHE A 1 198 ? -1.912 -2.598 -0.422 1.00 98.44 198 PHE A CA 1
ATOM 1525 C C . PHE A 1 198 ? -1.028 -2.795 -1.640 1.00 98.44 198 PHE A C 1
ATOM 1527 O O . PHE A 1 198 ? -0.123 -3.622 -1.624 1.00 98.44 198 PHE A O 1
ATOM 1534 N N . LEU A 1 199 ? -1.272 -2.025 -2.694 1.00 98.56 199 LEU A N 1
ATOM 1535 C CA . LEU A 1 199 ? -0.407 -1.989 -3.864 1.00 98.56 199 LEU A CA 1
ATOM 1536 C C . LEU A 1 199 ? 0.099 -0.568 -4.080 1.00 98.56 199 LEU A C 1
ATOM 1538 O O . LEU A 1 199 ? -0.688 0.334 -4.347 1.00 98.56 199 LEU A O 1
ATOM 1542 N N . VAL A 1 200 ? 1.410 -0.373 -3.992 1.00 98.56 200 VAL A N 1
ATOM 1543 C CA . VAL A 1 200 ? 2.062 0.921 -4.204 1.00 98.56 200 VAL A CA 1
ATOM 1544 C C . VAL A 1 200 ? 3.062 0.776 -5.347 1.00 98.56 200 VAL A C 1
ATOM 1546 O O . VAL A 1 200 ? 4.148 0.218 -5.182 1.00 98.56 200 VAL A O 1
ATOM 1549 N N . ASP A 1 201 ? 2.669 1.234 -6.531 1.00 97.88 201 ASP A N 1
ATOM 1550 C CA . ASP A 1 201 ? 3.455 1.122 -7.760 1.00 97.88 201 ASP A CA 1
ATOM 1551 C C . ASP A 1 201 ? 4.204 2.415 -8.072 1.00 97.88 201 ASP A C 1
ATOM 1553 O O . ASP A 1 201 ? 3.689 3.508 -7.843 1.00 97.88 201 ASP A O 1
ATOM 1557 N N . GLY A 1 202 ? 5.411 2.272 -8.620 1.00 96.94 202 GLY A N 1
ATOM 1558 C CA . GLY A 1 202 ? 6.227 3.388 -9.083 1.00 96.94 202 GLY A CA 1
ATOM 1559 C C . GLY A 1 202 ? 6.830 4.212 -7.951 1.00 96.94 202 GLY A C 1
ATOM 1560 O O . GLY A 1 202 ? 6.913 5.425 -8.075 1.00 96.94 202 GLY A O 1
ATOM 1561 N N . VAL A 1 203 ? 7.256 3.613 -6.832 1.00 98.25 203 VAL A N 1
ATOM 1562 C CA . VAL A 1 203 ? 7.803 4.404 -5.707 1.00 98.25 203 VAL A CA 1
ATOM 1563 C C . VAL A 1 203 ? 8.990 5.290 -6.140 1.00 98.25 203 VAL A C 1
ATOM 1565 O O . VAL A 1 203 ? 9.122 6.401 -5.638 1.00 98.25 203 VAL A O 1
ATOM 1568 N N . ASP A 1 204 ? 9.795 4.871 -7.127 1.00 97.50 204 ASP A N 1
ATOM 1569 C CA . ASP A 1 204 ? 10.870 5.677 -7.751 1.00 97.50 204 ASP A CA 1
ATOM 1570 C C . ASP A 1 204 ? 10.375 6.904 -8.552 1.00 97.50 204 ASP A C 1
ATOM 1572 O O . ASP A 1 204 ? 11.148 7.794 -8.926 1.00 97.50 204 ASP A O 1
ATOM 1576 N N . GLU A 1 205 ? 9.075 6.985 -8.813 1.00 96.44 205 GLU A N 1
ATOM 1577 C CA . GLU A 1 205 ? 8.415 8.126 -9.445 1.00 96.44 205 GLU A CA 1
ATOM 1578 C C . GLU A 1 205 ? 7.905 9.163 -8.434 1.00 96.44 205 GLU A C 1
ATOM 1580 O O . GLU A 1 205 ? 7.549 10.273 -8.834 1.00 96.44 205 GLU A O 1
ATOM 1585 N N . CYS A 1 206 ? 7.927 8.855 -7.131 1.00 97.44 206 CYS A N 1
ATOM 1586 C CA . CYS A 1 206 ? 7.644 9.829 -6.081 1.00 97.44 206 CYS A CA 1
ATOM 1587 C C . CYS A 1 206 ? 8.772 10.868 -5.980 1.00 97.44 206 CYS A C 1
ATOM 1589 O O . CYS A 1 206 ? 9.961 10.545 -5.994 1.00 97.44 206 CYS A O 1
ATOM 1591 N N . SER A 1 207 ? 8.396 12.132 -5.825 1.00 96.56 207 SER A N 1
ATOM 1592 C CA . SER A 1 207 ? 9.309 13.266 -5.740 1.00 96.56 207 SER A CA 1
ATOM 1593 C C . SER A 1 207 ? 10.082 13.256 -4.422 1.00 96.56 207 SER A C 1
ATOM 1595 O O . SER A 1 207 ? 9.485 13.304 -3.344 1.00 96.56 207 SER A O 1
ATOM 1597 N N . GLY A 1 208 ? 11.413 13.261 -4.521 1.00 96.81 208 GLY A N 1
ATOM 1598 C CA . GLY A 1 208 ? 12.339 13.339 -3.390 1.00 96.81 208 GLY A CA 1
ATOM 1599 C C . GLY A 1 208 ? 12.657 11.979 -2.765 1.00 96.81 208 GLY A C 1
ATOM 1600 O O . GLY A 1 208 ? 11.775 11.305 -2.244 1.00 96.81 208 GLY A O 1
ATOM 1601 N N . GLU A 1 209 ? 13.937 11.609 -2.745 1.00 96.94 209 GLU A N 1
ATOM 1602 C CA . GLU A 1 209 ? 14.424 10.315 -2.237 1.00 96.94 209 GLU A CA 1
ATOM 1603 C C . GLU A 1 209 ? 13.981 10.027 -0.796 1.00 96.94 209 GLU A C 1
ATOM 1605 O O . GLU A 1 209 ? 13.524 8.927 -0.490 1.00 96.94 209 GLU A O 1
ATOM 1610 N N . ASN A 1 210 ? 14.013 11.041 0.075 1.00 97.38 210 ASN A N 1
ATOM 1611 C CA . ASN A 1 210 ? 13.536 10.909 1.454 1.00 97.38 210 ASN A CA 1
ATOM 1612 C C . ASN A 1 210 ? 12.056 10.511 1.516 1.00 97.38 210 ASN A C 1
ATOM 1614 O O . ASN A 1 210 ? 11.682 9.694 2.352 1.00 97.38 210 ASN A O 1
ATOM 1618 N N . ASN A 1 211 ? 11.216 11.041 0.623 1.00 97.31 211 ASN A N 1
ATOM 1619 C CA . ASN A 1 211 ? 9.802 10.675 0.562 1.00 97.31 211 ASN A CA 1
ATOM 1620 C C . ASN A 1 211 ? 9.623 9.234 0.080 1.00 97.31 211 ASN A C 1
ATOM 1622 O O . ASN A 1 211 ? 8.829 8.497 0.660 1.00 97.31 211 ASN A O 1
ATOM 1626 N N . GLN A 1 212 ? 10.391 8.821 -0.931 1.00 98.00 212 GLN A N 1
ATOM 1627 C CA . GLN A 1 212 ? 10.375 7.453 -1.451 1.00 98.00 212 GLN A CA 1
ATOM 1628 C C . GLN A 1 212 ? 10.727 6.435 -0.352 1.00 98.00 212 GLN A C 1
ATOM 1630 O O . GLN A 1 212 ? 9.994 5.471 -0.122 1.00 98.00 212 GLN A O 1
ATOM 1635 N N . VAL A 1 213 ? 11.814 6.696 0.384 1.00 98.12 213 VAL A N 1
ATOM 1636 C CA . VAL A 1 213 ? 12.244 5.876 1.526 1.00 98.12 213 VAL A CA 1
ATOM 1637 C C . VAL A 1 213 ? 11.197 5.892 2.635 1.00 98.12 213 VAL A C 1
ATOM 1639 O O . VAL A 1 213 ? 10.875 4.838 3.186 1.00 98.12 213 VAL A O 1
ATOM 1642 N N . ASN A 1 214 ? 10.639 7.064 2.952 1.00 97.88 214 ASN A N 1
ATOM 1643 C CA . ASN A 1 214 ? 9.654 7.212 4.018 1.00 97.88 214 ASN A CA 1
ATOM 1644 C C . ASN A 1 214 ? 8.376 6.407 3.735 1.00 97.88 214 ASN A C 1
ATOM 1646 O O . ASN A 1 214 ? 7.900 5.718 4.629 1.00 97.88 214 ASN A O 1
ATOM 1650 N N . VAL A 1 215 ? 7.870 6.401 2.495 1.00 98.38 215 VAL A N 1
ATOM 1651 C CA . VAL A 1 215 ? 6.699 5.587 2.107 1.00 98.38 215 VAL A CA 1
ATOM 1652 C C . VAL A 1 215 ? 6.932 4.106 2.389 1.00 98.38 215 VAL A C 1
ATOM 1654 O O . VAL A 1 215 ? 6.117 3.473 3.064 1.00 98.38 215 VAL A O 1
ATOM 1657 N N . ILE A 1 216 ? 8.053 3.555 1.910 1.00 98.38 216 ILE A N 1
ATOM 1658 C CA . ILE A 1 216 ? 8.369 2.135 2.107 1.00 98.38 216 ILE A CA 1
ATOM 1659 C C . ILE A 1 216 ? 8.539 1.852 3.597 1.00 98.38 216 ILE A C 1
ATOM 1661 O O . ILE A 1 216 ? 7.933 0.912 4.112 1.00 98.38 216 ILE A O 1
ATOM 1665 N N . ARG A 1 217 ? 9.328 2.671 4.302 1.00 97.88 217 ARG A N 1
ATOM 1666 C CA . ARG A 1 217 ? 9.629 2.478 5.723 1.00 97.88 217 ARG A CA 1
ATOM 1667 C C . ARG A 1 217 ? 8.361 2.494 6.572 1.00 97.88 217 ARG A C 1
ATOM 1669 O O . ARG A 1 217 ? 8.137 1.544 7.315 1.00 97.88 217 ARG A O 1
ATOM 1676 N N . THR A 1 218 ? 7.530 3.525 6.435 1.00 98.31 218 THR A N 1
ATOM 1677 C CA . THR A 1 218 ? 6.321 3.707 7.246 1.00 98.31 218 THR A CA 1
ATOM 1678 C C . THR A 1 218 ? 5.341 2.555 7.052 1.00 98.31 218 THR A C 1
ATOM 1680 O O . THR A 1 218 ? 4.947 1.919 8.027 1.00 98.31 218 THR A O 1
ATOM 1683 N N . ILE A 1 219 ? 4.983 2.222 5.808 1.00 98.44 219 ILE A N 1
ATOM 1684 C CA . ILE A 1 219 ? 4.033 1.129 5.551 1.00 98.44 219 ILE A CA 1
ATOM 1685 C C . ILE A 1 219 ? 4.612 -0.207 6.039 1.00 98.44 219 ILE A C 1
ATOM 1687 O O . ILE A 1 219 ? 3.916 -0.974 6.705 1.00 98.44 219 ILE A O 1
ATOM 1691 N N . SER A 1 220 ? 5.896 -0.471 5.769 1.00 98.00 220 SER A N 1
ATOM 1692 C CA . SER A 1 220 ? 6.537 -1.729 6.171 1.00 98.00 220 SER A CA 1
ATOM 1693 C C . SER A 1 220 ? 6.604 -1.889 7.690 1.00 98.00 220 SER A C 1
ATOM 1695 O O . SER A 1 220 ? 6.399 -2.991 8.190 1.00 98.00 220 SER A O 1
ATOM 1697 N N . GLN A 1 221 ? 6.834 -0.807 8.440 1.00 96.62 221 GLN A N 1
ATOM 1698 C CA . GLN A 1 221 ? 6.822 -0.824 9.905 1.00 96.62 221 GLN A CA 1
ATOM 1699 C C . GLN A 1 221 ? 5.455 -1.211 10.472 1.00 96.62 221 GLN A C 1
ATOM 1701 O O . GLN A 1 221 ? 5.395 -1.961 11.445 1.00 96.62 221 GLN A O 1
ATOM 1706 N N . PHE A 1 222 ? 4.358 -0.733 9.882 1.00 97.62 222 PHE A N 1
ATOM 1707 C CA . PHE A 1 222 ? 3.022 -1.144 10.310 1.00 97.62 222 PHE A CA 1
ATOM 1708 C C . PHE A 1 222 ? 2.718 -2.596 9.941 1.00 97.62 222 PHE A C 1
ATOM 1710 O O . PHE A 1 222 ? 2.233 -3.346 10.788 1.00 97.62 222 PHE A O 1
ATOM 1717 N N . VAL A 1 223 ? 3.046 -3.005 8.714 1.00 95.81 223 VAL A N 1
ATOM 1718 C CA . VAL A 1 223 ? 2.843 -4.381 8.234 1.00 95.81 223 VAL A CA 1
ATOM 1719 C C . VAL A 1 223 ? 3.650 -5.385 9.064 1.00 95.81 223 VAL A C 1
ATOM 1721 O O . VAL A 1 223 ? 3.132 -6.435 9.437 1.00 95.81 223 VAL A O 1
ATOM 1724 N N . ALA A 1 224 ? 4.879 -5.040 9.455 1.00 95.19 224 ALA A N 1
ATOM 1725 C CA . ALA A 1 224 ? 5.740 -5.897 10.270 1.00 95.19 224 ALA A CA 1
ATOM 1726 C C . ALA A 1 224 ? 5.175 -6.214 11.663 1.00 95.19 224 ALA A C 1
ATOM 1728 O O . ALA A 1 224 ? 5.557 -7.224 12.252 1.00 95.19 224 ALA A O 1
ATOM 1729 N N . LYS A 1 225 ? 4.241 -5.400 12.179 1.00 94.56 225 LYS A N 1
ATOM 1730 C CA . LYS A 1 225 ? 3.546 -5.682 13.446 1.00 94.56 225 LYS A CA 1
ATOM 1731 C C . LYS A 1 225 ? 2.589 -6.871 13.334 1.00 94.56 225 LYS A C 1
ATOM 1733 O O . LYS A 1 225 ? 2.217 -7.416 14.367 1.00 94.56 225 LYS A O 1
ATOM 1738 N N . LYS A 1 226 ? 2.164 -7.245 12.116 1.00 93.25 226 LYS A N 1
ATOM 1739 C CA . LYS A 1 226 ? 1.234 -8.360 11.835 1.00 93.25 226 LYS A CA 1
ATOM 1740 C C . LYS A 1 226 ? -0.057 -8.308 12.669 1.00 93.25 226 LYS A C 1
ATOM 1742 O O . LYS A 1 226 ? -0.642 -9.334 12.989 1.00 93.25 226 LYS A O 1
ATOM 1747 N N . ALA A 1 227 ? -0.491 -7.100 13.035 1.00 94.00 227 ALA A N 1
ATOM 1748 C CA . ALA A 1 227 ? -1.643 -6.877 13.914 1.00 94.00 227 ALA A CA 1
ATOM 1749 C C . ALA A 1 227 ? -2.997 -7.011 13.195 1.00 94.00 227 ALA A C 1
ATOM 1751 O O . ALA A 1 227 ? -4.037 -7.056 13.839 1.00 94.00 227 ALA A O 1
ATOM 1752 N N . ILE A 1 228 ? -2.974 -7.014 11.864 1.00 94.38 228 ILE A N 1
ATOM 1753 C CA . ILE A 1 228 ? -4.108 -7.234 10.965 1.00 94.38 228 ILE A CA 1
ATOM 1754 C C . ILE A 1 228 ? -3.593 -8.012 9.754 1.00 94.38 228 ILE A C 1
ATOM 1756 O O . ILE A 1 228 ? -2.410 -7.868 9.435 1.00 94.38 228 ILE A O 1
ATOM 1760 N N . PRO A 1 229 ? -4.441 -8.768 9.038 1.00 94.31 229 PRO A N 1
ATOM 1761 C CA . PRO A 1 229 ? -4.074 -9.480 7.812 1.00 94.31 229 PRO A CA 1
ATOM 1762 C C . PRO A 1 229 ? -3.882 -8.517 6.624 1.00 94.31 229 PRO A C 1
ATOM 1764 O O . PRO A 1 229 ? -4.582 -8.610 5.621 1.00 94.31 229 PRO A O 1
ATOM 1767 N N . LEU A 1 230 ? -2.966 -7.552 6.726 1.00 96.19 230 LEU A N 1
ATOM 1768 C CA . LEU A 1 230 ? -2.656 -6.599 5.660 1.00 96.19 230 LEU A CA 1
ATOM 1769 C C . LEU A 1 230 ? -1.278 -6.889 5.075 1.00 96.19 230 LEU A C 1
ATOM 1771 O O . LEU A 1 230 ? -0.274 -6.821 5.780 1.00 96.19 230 LEU A O 1
ATOM 1775 N N . ILE A 1 231 ? -1.240 -7.151 3.773 1.00 97.38 231 ILE A N 1
ATOM 1776 C CA . ILE A 1 231 ? -0.009 -7.350 3.007 1.00 97.38 231 ILE A CA 1
ATOM 1777 C C . ILE A 1 231 ? 0.219 -6.172 2.070 1.00 97.38 231 ILE A C 1
ATOM 1779 O O . ILE A 1 231 ? -0.731 -5.524 1.630 1.00 97.38 231 ILE A O 1
ATOM 1783 N N . VAL A 1 232 ? 1.478 -5.902 1.735 1.00 98.19 232 VAL A N 1
ATOM 1784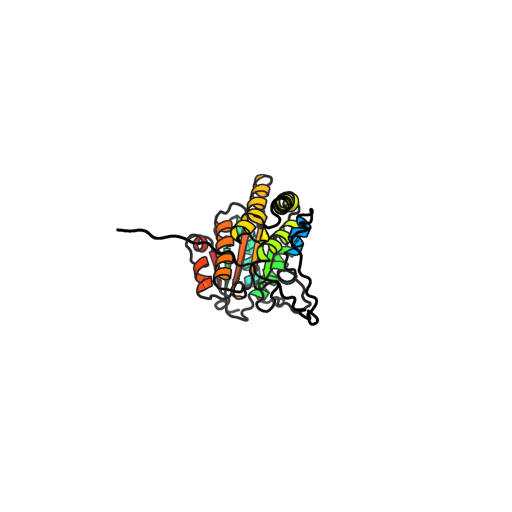 C CA . VAL A 1 232 ? 1.826 -4.815 0.815 1.00 98.19 232 VAL A CA 1
ATOM 1785 C C . VAL A 1 232 ? 2.684 -5.305 -0.340 1.00 98.19 232 VAL A C 1
ATOM 1787 O O . VAL A 1 232 ? 3.600 -6.109 -0.180 1.00 98.19 232 VAL A O 1
ATOM 1790 N N . ILE A 1 233 ? 2.376 -4.786 -1.521 1.00 98.50 233 ILE A N 1
ATOM 1791 C CA . ILE A 1 233 ? 3.116 -4.976 -2.755 1.00 98.50 233 ILE A CA 1
ATOM 1792 C C . ILE A 1 233 ? 3.678 -3.622 -3.158 1.00 98.50 233 ILE A C 1
ATOM 1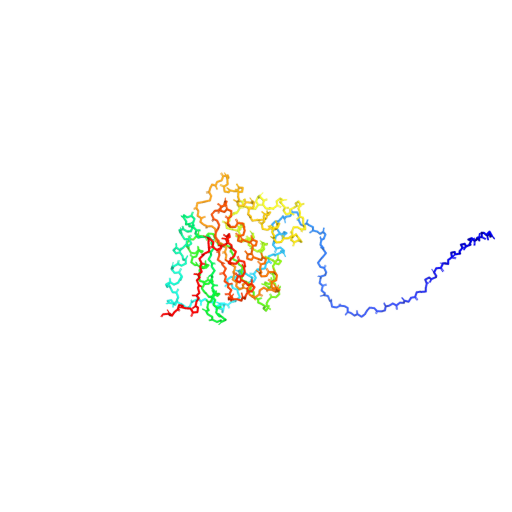794 O O . ILE A 1 233 ? 2.926 -2.698 -3.463 1.00 98.50 233 ILE A O 1
ATOM 1798 N N . PHE A 1 234 ? 4.999 -3.521 -3.189 1.00 98.62 234 PHE A N 1
ATOM 1799 C CA . PHE A 1 234 ? 5.702 -2.385 -3.760 1.00 98.62 234 PHE A CA 1
ATOM 1800 C C . PHE A 1 234 ? 6.191 -2.721 -5.159 1.00 98.62 234 PHE A C 1
ATOM 1802 O O . PHE A 1 234 ? 6.635 -3.840 -5.422 1.00 98.62 234 PHE A O 1
ATOM 1809 N N . SER A 1 235 ? 6.185 -1.728 -6.036 1.00 97.88 235 SER A N 1
ATOM 1810 C CA . SER A 1 235 ? 6.877 -1.797 -7.316 1.00 97.88 235 SER A CA 1
ATOM 1811 C C . SER A 1 235 ? 7.750 -0.567 -7.500 1.00 97.88 235 SER A C 1
ATOM 1813 O O . SER A 1 235 ? 7.305 0.561 -7.277 1.00 97.88 235 SER A O 1
ATOM 1815 N N . SER A 1 236 ? 9.006 -0.791 -7.880 1.00 97.69 236 SER A N 1
ATOM 1816 C CA . SER A 1 236 ? 9.935 0.292 -8.191 1.00 97.69 236 SER A CA 1
ATOM 1817 C C . SER A 1 236 ? 11.133 -0.182 -9.011 1.00 97.69 236 SER A C 1
ATOM 1819 O O . SER A 1 236 ? 11.332 -1.376 -9.246 1.00 97.69 236 SER A O 1
ATOM 1821 N N . ARG A 1 237 ? 11.982 0.747 -9.436 1.00 96.00 237 ARG A N 1
ATOM 1822 C CA . ARG A 1 237 ? 13.378 0.430 -9.776 1.00 96.00 237 ARG A CA 1
ATOM 1823 C C . ARG A 1 237 ? 14.162 0.018 -8.524 1.00 96.00 237 ARG A C 1
ATOM 1825 O O . ARG A 1 237 ? 13.802 0.382 -7.404 1.00 96.00 237 ARG A O 1
ATOM 1832 N N . ALA A 1 238 ? 15.254 -0.720 -8.714 1.00 94.75 238 ALA A N 1
ATOM 1833 C CA . ALA A 1 238 ? 16.174 -1.113 -7.643 1.00 94.75 238 ALA A CA 1
ATOM 1834 C C . ALA A 1 238 ? 17.242 -0.034 -7.364 1.00 94.75 238 ALA A C 1
ATOM 1836 O O . ALA A 1 238 ? 18.428 -0.339 -7.255 1.00 94.75 238 ALA A O 1
ATOM 1837 N N . GLU A 1 239 ? 16.831 1.233 -7.285 1.00 94.75 239 GLU A N 1
ATOM 1838 C CA . GLU A 1 239 ? 17.734 2.353 -6.992 1.00 94.75 239 GLU A CA 1
ATOM 1839 C C . GLU A 1 239 ? 18.268 2.258 -5.551 1.00 94.75 239 GLU A C 1
ATOM 1841 O O . GLU A 1 239 ? 17.606 1.708 -4.665 1.00 94.75 239 GLU A O 1
ATOM 1846 N N . SER A 1 240 ? 19.488 2.745 -5.311 1.00 94.38 240 SER A N 1
ATOM 1847 C CA . SER A 1 240 ? 20.228 2.505 -4.062 1.00 94.38 240 SER A CA 1
ATOM 1848 C C . SER A 1 240 ? 19.479 2.970 -2.815 1.00 94.38 240 SER A C 1
ATOM 1850 O O . SER A 1 240 ? 19.454 2.261 -1.810 1.00 94.38 240 SER A O 1
ATOM 1852 N N . GLN A 1 241 ? 18.817 4.124 -2.888 1.00 95.25 241 GLN A N 1
ATOM 1853 C CA . GLN A 1 241 ? 18.020 4.673 -1.796 1.00 95.25 241 GLN A CA 1
ATOM 1854 C C . GLN A 1 241 ? 16.822 3.781 -1.451 1.00 95.25 241 GLN A C 1
ATOM 1856 O O . GLN A 1 241 ? 16.484 3.640 -0.280 1.00 95.25 241 GLN A O 1
ATOM 1861 N N . LEU A 1 242 ? 16.214 3.117 -2.441 1.00 96.06 242 LEU A N 1
ATOM 1862 C CA . LEU A 1 242 ? 15.060 2.241 -2.223 1.00 96.06 242 LEU A CA 1
ATOM 1863 C C . LEU A 1 242 ? 15.456 0.866 -1.694 1.00 96.06 242 LEU A C 1
ATOM 1865 O O . LEU A 1 242 ? 14.671 0.238 -0.990 1.00 96.06 242 LEU A O 1
ATOM 1869 N N . GLN A 1 243 ? 16.677 0.408 -1.970 1.00 95.50 243 GLN A N 1
ATOM 1870 C CA . GLN A 1 243 ? 17.186 -0.840 -1.400 1.00 95.50 243 GLN A CA 1
ATOM 1871 C C . GLN A 1 243 ? 17.355 -0.760 0.124 1.00 95.50 243 GLN A C 1
ATOM 1873 O O . GLN A 1 243 ? 17.119 -1.751 0.813 1.00 95.50 243 GLN A O 1
ATOM 1878 N N . LEU A 1 244 ? 17.721 0.410 0.661 1.00 94.00 244 LEU A N 1
ATOM 1879 C CA . LEU A 1 244 ? 17.950 0.621 2.097 1.00 94.00 244 LEU A CA 1
ATOM 1880 C C . LEU A 1 244 ? 16.772 0.174 2.985 1.00 94.00 244 LEU A C 1
ATOM 1882 O O . LEU A 1 244 ? 16.992 -0.677 3.850 1.00 94.00 244 LEU A O 1
ATOM 1886 N N . PRO A 1 245 ? 15.529 0.676 2.812 1.00 96.19 245 PRO A N 1
ATOM 1887 C CA . PRO A 1 245 ? 14.413 0.257 3.659 1.00 96.19 245 PRO A CA 1
ATOM 1888 C C . PRO A 1 245 ? 14.074 -1.235 3.507 1.00 96.19 245 PRO A C 1
ATOM 1890 O O . PRO A 1 245 ? 13.753 -1.879 4.508 1.00 96.19 245 PRO A O 1
ATOM 1893 N N . PHE A 1 246 ? 14.204 -1.809 2.304 1.00 96.69 246 PHE A N 1
ATOM 1894 C CA . PHE A 1 246 ? 13.950 -3.236 2.061 1.00 96.69 246 PHE A CA 1
ATOM 1895 C C . PHE A 1 246 ? 14.991 -4.165 2.688 1.00 96.69 246 PHE A C 1
ATOM 1897 O O . PHE A 1 246 ? 14.654 -5.282 3.067 1.00 96.69 246 PHE A O 1
ATOM 1904 N N . ASN A 1 247 ? 16.236 -3.708 2.821 1.00 95.75 247 ASN A N 1
ATOM 1905 C CA . ASN A 1 247 ? 17.326 -4.477 3.421 1.00 95.75 247 ASN A CA 1
ATOM 1906 C C . ASN A 1 247 ? 17.421 -4.297 4.946 1.00 95.75 247 ASN A C 1
ATOM 1908 O O . ASN A 1 247 ? 18.318 -4.85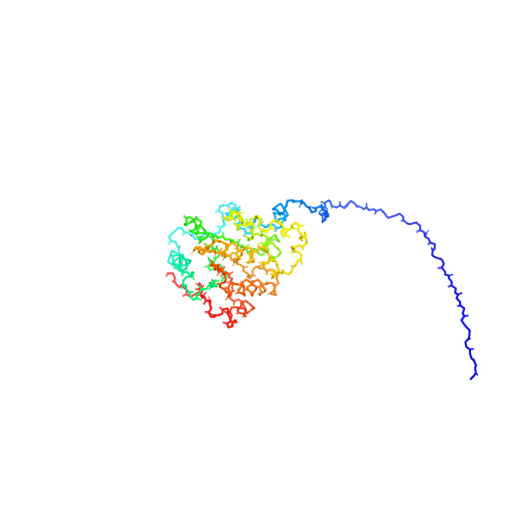4 5.577 1.00 95.75 247 ASN A O 1
ATOM 1912 N N . SER A 1 248 ? 16.523 -3.520 5.562 1.00 95.25 248 SER A N 1
ATOM 1913 C CA . SER A 1 248 ? 16.461 -3.442 7.023 1.00 95.25 248 SER A CA 1
ATOM 1914 C C . SER A 1 248 ? 16.039 -4.802 7.610 1.00 95.25 248 SER A C 1
ATOM 1916 O O . SER A 1 248 ? 15.127 -5.419 7.061 1.00 95.25 248 SER A O 1
ATOM 1918 N N . PRO A 1 249 ? 16.627 -5.279 8.728 1.00 94.56 249 PRO A N 1
ATOM 1919 C CA . PRO A 1 249 ? 16.363 -6.632 9.241 1.00 94.56 249 PRO A CA 1
ATOM 1920 C C . PRO A 1 249 ? 14.876 -6.938 9.468 1.00 94.56 249 PRO A C 1
ATOM 1922 O O . PRO A 1 249 ? 14.395 -8.023 9.143 1.00 94.56 249 PRO A O 1
ATOM 1925 N N . THR A 1 250 ? 14.128 -5.955 9.977 1.00 92.94 250 THR A N 1
ATOM 1926 C CA . THR A 1 250 ? 12.684 -6.070 10.202 1.00 92.94 250 THR A CA 1
ATOM 1927 C C . THR A 1 250 ? 11.926 -6.329 8.903 1.00 92.94 250 THR A C 1
ATOM 1929 O O . THR A 1 250 ? 11.067 -7.205 8.867 1.00 92.94 250 THR A O 1
ATOM 1932 N N . VAL A 1 251 ? 12.244 -5.589 7.837 1.00 95.00 251 VAL A N 1
ATOM 1933 C CA . VAL A 1 251 ? 11.561 -5.711 6.544 1.00 95.00 251 VAL A CA 1
ATOM 1934 C C . VAL A 1 251 ? 12.039 -6.950 5.799 1.00 95.00 251 VAL A C 1
ATOM 1936 O O . VAL A 1 251 ? 11.209 -7.718 5.322 1.00 95.00 251 VAL A O 1
ATOM 1939 N N . ASP A 1 252 ? 13.349 -7.189 5.760 1.00 95.44 252 ASP A N 1
ATOM 1940 C CA . ASP A 1 252 ? 13.956 -8.304 5.034 1.00 95.44 252 ASP A CA 1
ATOM 1941 C C . ASP A 1 252 ? 13.416 -9.663 5.505 1.00 95.44 252 ASP A C 1
ATOM 1943 O O . ASP A 1 252 ? 13.085 -10.518 4.685 1.00 95.44 252 ASP A O 1
ATOM 1947 N N . SER A 1 253 ? 13.197 -9.822 6.817 1.00 94.38 253 SER A N 1
ATOM 1948 C CA . SER A 1 253 ? 12.649 -11.053 7.409 1.00 94.38 253 SER A CA 1
ATOM 1949 C C . SER A 1 253 ? 11.237 -11.431 6.931 1.00 94.38 253 SER A C 1
ATOM 1951 O O . SER A 1 253 ? 10.839 -12.591 7.042 1.00 94.38 253 SER A O 1
ATOM 1953 N N . ILE A 1 254 ? 10.475 -10.471 6.394 1.00 94.81 254 ILE A N 1
ATOM 1954 C CA . ILE A 1 254 ? 9.099 -10.653 5.902 1.00 94.81 254 ILE A CA 1
ATOM 1955 C C . ILE A 1 254 ? 8.951 -10.290 4.417 1.00 94.81 254 ILE A C 1
ATOM 1957 O O . ILE A 1 254 ? 7.826 -10.223 3.907 1.00 94.81 254 ILE A O 1
ATOM 1961 N N . LEU A 1 255 ? 10.066 -10.039 3.729 1.00 96.19 255 LEU A N 1
ATOM 1962 C CA . LEU A 1 255 ? 10.105 -9.568 2.353 1.00 96.19 255 LEU A CA 1
ATOM 1963 C C . LEU A 1 255 ? 10.273 -10.731 1.375 1.00 96.19 255 LEU A C 1
ATOM 1965 O O . LEU A 1 255 ? 11.212 -11.520 1.439 1.00 96.19 255 LEU A O 1
ATOM 1969 N N . ARG A 1 256 ? 9.400 -10.770 0.375 1.00 95.31 256 ARG A N 1
ATOM 1970 C CA . ARG A 1 256 ? 9.595 -11.514 -0.863 1.00 95.31 256 ARG A CA 1
ATOM 1971 C C . ARG A 1 256 ? 10.066 -10.548 -1.946 1.00 95.31 256 ARG A C 1
ATOM 1973 O O . ARG A 1 256 ? 9.428 -9.529 -2.191 1.00 95.31 256 ARG A O 1
ATOM 1980 N N . ARG A 1 257 ? 11.160 -10.872 -2.634 1.00 95.25 257 ARG A N 1
ATOM 1981 C CA . ARG A 1 257 ? 11.634 -10.106 -3.798 1.00 95.25 257 ARG A CA 1
ATOM 1982 C C . ARG A 1 257 ? 11.193 -10.790 -5.088 1.00 95.25 257 ARG A C 1
ATOM 1984 O O . ARG A 1 257 ? 11.267 -12.012 -5.196 1.00 95.25 257 ARG A O 1
ATOM 1991 N N . LEU A 1 258 ? 10.753 -9.997 -6.058 1.00 94.94 258 LEU A N 1
ATOM 1992 C CA . LEU A 1 258 ? 10.384 -10.436 -7.400 1.00 94.94 258 LEU A CA 1
ATOM 1993 C C . LEU A 1 258 ? 11.095 -9.552 -8.439 1.00 94.94 258 LEU A C 1
ATOM 1995 O O . LEU A 1 258 ? 10.501 -8.600 -8.952 1.00 94.94 258 LEU A O 1
ATOM 1999 N N . PRO A 1 259 ? 12.377 -9.829 -8.729 1.00 93.81 259 PRO A N 1
ATOM 2000 C CA . PRO A 1 259 ? 13.089 -9.164 -9.810 1.00 93.81 259 PRO A CA 1
ATOM 2001 C C . PRO A 1 259 ? 12.532 -9.591 -11.169 1.00 93.81 259 PRO A C 1
ATOM 2003 O O . PRO A 1 259 ? 12.430 -10.779 -11.452 1.00 93.81 259 PRO A O 1
ATOM 2006 N N . LEU A 1 260 ? 12.170 -8.633 -12.022 1.00 90.06 260 LEU A N 1
ATOM 2007 C CA . LEU A 1 260 ? 11.678 -8.894 -13.380 1.00 90.06 260 LEU A CA 1
ATOM 2008 C C . LEU A 1 260 ? 12.801 -8.962 -14.415 1.00 90.06 260 LEU A C 1
ATOM 2010 O O . LEU A 1 260 ? 12.621 -9.587 -15.458 1.00 90.06 260 LEU A O 1
ATOM 2014 N N . ASP A 1 261 ? 13.959 -8.373 -14.115 1.00 78.31 261 ASP A N 1
ATOM 2015 C CA . ASP A 1 261 ? 15.116 -8.351 -15.018 1.00 78.31 261 ASP A CA 1
ATOM 2016 C C . ASP A 1 261 ? 15.801 -9.729 -15.122 1.00 78.31 261 ASP A C 1
ATOM 2018 O O . ASP A 1 261 ? 16.557 -9.989 -16.056 1.00 78.31 261 ASP A O 1
ATOM 2022 N N . THR A 1 262 ? 15.522 -10.639 -14.184 1.00 62.28 262 THR A N 1
ATOM 2023 C CA . THR A 1 262 ? 16.079 -12.001 -14.148 1.00 62.28 262 THR A CA 1
ATOM 2024 C C . THR A 1 262 ? 15.102 -13.077 -14.626 1.00 62.28 262 THR A C 1
ATOM 2026 O O . THR A 1 262 ? 15.518 -14.210 -14.873 1.00 62.28 262 THR A O 1
ATOM 2029 N N . VAL A 1 263 ? 13.817 -12.751 -14.803 1.00 51.81 263 VAL A N 1
ATOM 2030 C CA . VAL A 1 263 ? 12.799 -13.708 -15.259 1.00 51.81 263 VAL A CA 1
ATOM 2031 C C . VAL A 1 263 ? 12.748 -13.679 -16.785 1.00 51.81 263 VAL A C 1
ATOM 2033 O O . VAL A 1 263 ? 11.992 -12.908 -17.384 1.00 51.81 263 VAL A O 1
ATOM 2036 N N . ARG A 1 264 ? 13.581 -14.521 -17.416 1.00 40.03 264 ARG A N 1
ATOM 2037 C CA . ARG A 1 264 ? 13.422 -14.865 -18.837 1.00 40.03 264 ARG A CA 1
ATOM 2038 C C . ARG A 1 264 ? 12.039 -15.503 -19.011 1.00 40.03 264 ARG A C 1
ATOM 2040 O O . ARG A 1 264 ? 11.667 -16.364 -18.216 1.00 40.03 264 ARG A O 1
ATOM 2047 N N . GLY A 1 265 ? 11.274 -14.960 -19.960 1.00 43.66 265 GLY A N 1
ATOM 2048 C CA . GLY A 1 265 ? 9.914 -15.398 -20.285 1.00 43.66 265 GLY A CA 1
ATOM 2049 C C . GLY A 1 265 ? 9.847 -16.822 -20.806 1.00 43.66 265 GLY A C 1
ATOM 2050 O O . GLY A 1 265 ? 10.905 -17.356 -21.207 1.00 43.66 265 GLY A O 1
#

Sequence (265 aa):
MTTIPFSSSTSQMQHTGGVFQVGPSSNQPVHNCYDADKDGFKHLQAHVAPTAYASQQGGDAPKCHPNTRTVILKAMMDWVLVATMGLQWILWINGAAGAGKSAIARSLVDLCVKQQIVIARFFFFRMDPTCNNTKPVVATLAYQLIKSIPALDSIISPIMQSNPLIFNESLETQFELLIFKPLRQLHNESPIEKAIVFLVDGVDECSGENNQVNVIRTISQFVAKKAIPLIVIFSSRAESQLQLPFNSPTVDSILRRLPLDTVRG

Secondary structure (DSSP, 8-state):
-----------PPP------------------TT---S-HHHHHHTT--GGGT-S-STTTS--PPTTSSHHHHHHHHHHHHHGGGSS--EEEEE--TTSSHHHHHHHHHHHHHHTT--EEEEE--TT-TTTSSSTTHHHHHHHHHHHH-GGGHHHHHHHHHH-TTGGGS-HHHHHIIIIIHHHHHHHHHS---SPEEEEEE-GGGSSSHHHHHHHHHHHHHHHHT-SSSEEEEEEE---HHHHHHHTSHHHHTTEEEEESSS---

Foldseek 3Di:
DDDDDDDDDDDDDDDDDDDDDDDDDDDDPPPDLPPLPLFLLVLLVVLALCVFDDPDPDDPQAAADPPPCVVVLVVVVVCQFCVLVDQAQEEEEAEDPPLCQSNSLSNNVVVCVVVLHAEQEGAADLPDPSRQADLSVLSRRLSSCCVSVVQLSVQQRVVCSVPVCQSVDDPLSSCCRRPLVSQLVVCVVPNDPGEHEYEYEALVSHPDLVRSLSVLQSVLVSSLVSSHRYGYYYYYYPDPSNVVSCPDPSNVSNYDYHYSNPDDD

Radius of gyration: 24.48 Å; chains: 1; bounding box: 53×79×61 Å

pLDDT: mean 83.35, std 22.33, range [28.3, 98.62]